Protein AF-A0A6C0IAV2-F1 (afdb_monomer)

Solvent-accessible surface area (backbone atoms only — not comparable to full-atom values): 9996 Å² total; per-residue (Å²): 133,82,84,65,78,60,62,62,55,52,52,50,54,44,49,53,54,16,51,55,52,12,50,59,52,20,44,51,53,31,50,52,40,72,47,41,89,81,45,58,71,70,55,54,50,46,40,64,70,53,46,44,47,53,50,40,26,52,54,42,29,54,54,26,44,51,50,14,39,76,71,53,74,48,74,58,64,74,58,30,58,59,32,16,47,49,22,33,51,30,25,51,47,37,32,46,47,38,71,75,36,60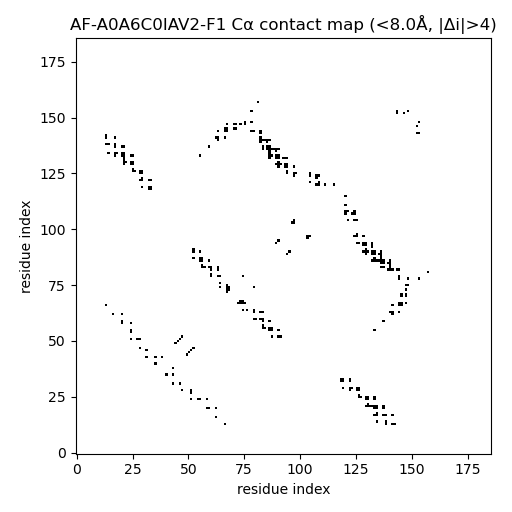,77,68,31,45,70,50,43,68,74,46,64,88,86,52,51,74,59,50,36,52,20,50,31,37,19,52,38,22,24,52,18,23,31,54,14,34,44,51,19,40,58,62,36,64,52,64,78,55,58,70,59,59,49,52,51,50,49,52,50,51,49,54,52,50,65,71,70,50,75,83,78,72,80,77,77,78,75,84,81,79,83,85,84,130

Nearest PDB structures (foldseek):
  5voy-assembly1_a  TM=3.830E-01  e=3.262E+00  Saccharomyces cerevisiae S288C
  5vox-assembly1_U  TM=3.222E-01  e=3.769E+00  Saccharomyces cerevisiae S288C
  2elb-assembly1_A-2  TM=2.011E-01  e=3.592E+00  Homo sapiens

Sequence (186 aa):
MAPSSNASLDTAVVLAFSSVSALFIALIPLLTTIYRSSLPTYAVYLIMLLLLPVLSWAITCLFNVFIQMIRCGSVNAPQVLINGVPTVGFVALLGGLSQLIPIMRYPIEVVLPMTFTPEMKKGLAVSFYIFWGAIYGQSLGGSLSQSCGSTAVGTAVGTAVGTAVGTVAAPPAGTATTAPVTPTRN

Organism: NCBI:txid1070528

Mean predicted aligned error: 9.61 Å

Secondary structure (DSSP, 8-state):
-PPPTHHHHHHHHHHHHHHHHHHHHHHHHHHHHHTTTTS-HHHHHHIIIIIHHHHHHHHHHHHHHHHHHHHHSS--HHHHHHHTHHHHHHHHHHHHHHHH-HHHHHHHHHHS-TTS-HHHHHHHHHHHHHHHHHHHHHHHHHHHHTTTT-HHHHHHHHHHHHHHHHHHHS-----------PPPP-

pLDDT: mean 84.55, std 16.21, range [42.91, 97.62]

Structure (mmCIF, N/CA/C/O backbone):
data_AF-A0A6C0IAV2-F1
#
_entry.id   AF-A0A6C0IAV2-F1
#
loop_
_atom_site.group_PDB
_atom_site.id
_atom_site.type_symbol
_atom_site.label_atom_id
_atom_site.label_alt_id
_atom_site.label_comp_id
_atom_site.label_asym_id
_atom_site.label_entity_id
_atom_site.label_seq_id
_atom_site.pdbx_PDB_ins_code
_atom_site.Cartn_x
_atom_site.Cartn_y
_atom_site.Cartn_z
_atom_site.occupancy
_atom_site.B_iso_or_equiv
_atom_site.auth_seq_id
_atom_site.auth_comp_id
_atom_site.auth_asym_id
_atom_site.auth_atom_id
_atom_site.pdbx_PDB_model_num
ATOM 1 N N . MET A 1 1 ? 12.807 -26.551 -25.642 1.00 48.41 1 MET A N 1
ATOM 2 C CA . MET A 1 1 ? 13.328 -25.217 -25.272 1.00 48.41 1 MET A CA 1
ATOM 3 C C . MET A 1 1 ? 13.354 -25.150 -23.758 1.00 48.41 1 MET A C 1
ATOM 5 O O . MET A 1 1 ? 12.295 -25.253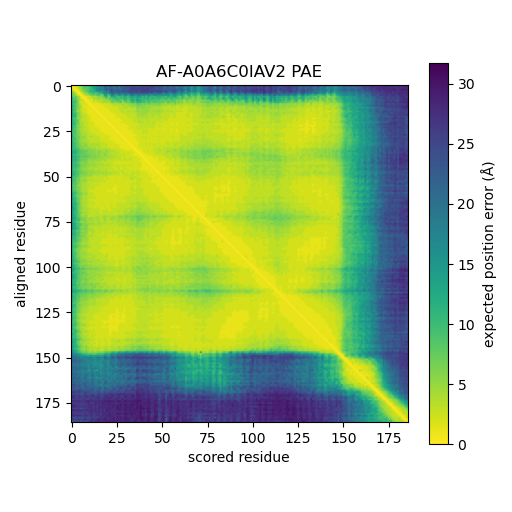 -23.155 1.00 48.41 1 MET A O 1
ATOM 9 N N . ALA A 1 2 ? 14.539 -25.108 -23.148 1.00 42.91 2 ALA A N 1
ATOM 10 C CA . ALA A 1 2 ? 14.653 -24.978 -21.699 1.00 42.91 2 ALA A CA 1
ATOM 11 C C . ALA A 1 2 ? 14.237 -23.552 -21.293 1.00 42.91 2 ALA A C 1
ATOM 13 O O . ALA A 1 2 ? 14.699 -22.605 -21.935 1.00 42.91 2 ALA A O 1
ATOM 14 N N . PRO A 1 3 ? 13.367 -23.367 -20.285 1.00 48.97 3 PRO A N 1
ATOM 15 C CA . PRO A 1 3 ? 13.081 -22.041 -19.760 1.00 48.97 3 PRO A CA 1
ATOM 16 C C . PRO A 1 3 ? 14.384 -21.444 -19.217 1.00 48.97 3 PRO A C 1
ATOM 18 O O . PRO A 1 3 ? 15.059 -22.043 -18.381 1.00 48.97 3 PRO A O 1
ATOM 21 N N . SER A 1 4 ? 14.771 -20.287 -19.748 1.00 52.34 4 SER A N 1
ATOM 22 C CA . SER A 1 4 ? 15.962 -19.551 -19.328 1.00 52.34 4 SER A CA 1
ATOM 23 C C . SER A 1 4 ? 15.887 -19.249 -17.828 1.00 52.34 4 SER A C 1
ATOM 25 O O . SER A 1 4 ? 14.906 -18.651 -17.382 1.00 52.34 4 SER A O 1
ATOM 27 N N . SER A 1 5 ? 16.934 -19.596 -17.073 1.00 62.81 5 SER A N 1
ATOM 28 C CA . SER A 1 5 ? 17.085 -19.390 -15.617 1.00 62.81 5 SER A CA 1
ATOM 29 C C . SER A 1 5 ? 16.808 -17.964 -15.119 1.00 62.81 5 SER A C 1
ATOM 31 O O . SER A 1 5 ? 16.667 -17.734 -13.921 1.00 62.81 5 SER A O 1
ATOM 33 N N . ASN A 1 6 ? 16.726 -16.995 -16.027 1.00 68.75 6 ASN A N 1
ATOM 34 C CA . ASN A 1 6 ? 16.504 -15.591 -15.715 1.00 68.75 6 ASN A CA 1
ATOM 35 C C . ASN A 1 6 ? 15.048 -15.313 -15.296 1.00 68.75 6 ASN A C 1
ATOM 37 O O . ASN A 1 6 ? 14.822 -14.519 -14.394 1.00 68.75 6 ASN A O 1
ATOM 41 N N . ALA A 1 7 ? 14.052 -16.034 -15.826 1.00 74.31 7 ALA A N 1
ATOM 42 C CA . ALA A 1 7 ? 12.641 -15.757 -15.516 1.00 74.31 7 ALA A CA 1
ATOM 43 C C . ALA A 1 7 ? 12.280 -15.971 -14.027 1.00 74.31 7 ALA A C 1
ATOM 45 O O . ALA A 1 7 ? 11.469 -15.235 -13.455 1.00 74.31 7 ALA A O 1
ATOM 46 N N . SER A 1 8 ? 12.906 -16.957 -13.375 1.00 77.00 8 SER A N 1
ATOM 47 C CA . SER A 1 8 ? 12.702 -17.215 -11.944 1.00 77.00 8 SER A CA 1
ATOM 48 C C . SER A 1 8 ? 13.342 -16.142 -11.065 1.00 77.00 8 SER A C 1
ATOM 50 O O . SER A 1 8 ? 12.746 -15.743 -10.063 1.00 77.00 8 SER A O 1
ATOM 52 N N . LEU A 1 9 ? 14.523 -15.642 -11.450 1.00 79.19 9 LEU A N 1
ATOM 53 C CA . LEU A 1 9 ? 15.193 -14.549 -10.740 1.00 79.19 9 LEU A CA 1
ATOM 54 C C . LEU A 1 9 ? 14.347 -13.270 -10.809 1.00 79.19 9 LEU A C 1
ATOM 56 O O . LEU A 1 9 ? 14.223 -12.542 -9.827 1.00 79.19 9 LEU A O 1
ATOM 60 N N . ASP A 1 10 ? 13.703 -13.036 -11.949 1.00 81.56 10 ASP A N 1
ATOM 61 C CA . ASP A 1 10 ? 12.925 -11.828 -12.199 1.00 81.56 10 ASP A CA 1
ATOM 62 C C . ASP A 1 10 ? 11.670 -11.751 -11.352 1.00 81.56 10 ASP A C 1
ATOM 64 O O . ASP A 1 10 ? 11.404 -10.734 -10.707 1.00 81.56 10 ASP A O 1
ATOM 68 N N . THR A 1 11 ? 10.976 -12.877 -11.254 1.00 85.31 11 THR A N 1
ATOM 69 C CA . THR A 1 11 ? 9.804 -13.011 -10.394 1.00 85.31 11 THR A CA 1
ATOM 70 C C . THR A 1 11 ? 10.178 -12.844 -8.919 1.00 85.31 11 THR A C 1
ATOM 72 O O . THR A 1 11 ? 9.488 -12.136 -8.185 1.00 85.31 11 THR A O 1
ATOM 75 N N . ALA A 1 12 ? 11.296 -13.438 -8.482 1.00 88.31 12 ALA A N 1
ATOM 76 C CA . ALA A 1 12 ? 11.744 -13.359 -7.093 1.00 88.31 12 ALA A CA 1
ATOM 77 C C . ALA A 1 12 ? 12.083 -11.922 -6.667 1.00 88.31 12 ALA A C 1
ATOM 79 O O . ALA A 1 12 ? 11.670 -11.483 -5.594 1.00 88.31 12 ALA A O 1
ATOM 80 N N . VAL A 1 13 ? 12.782 -11.167 -7.521 1.00 87.00 13 VAL A N 1
ATOM 81 C CA . VAL A 1 13 ? 13.147 -9.768 -7.247 1.00 87.00 13 VAL A CA 1
ATOM 82 C C . VAL A 1 13 ? 11.903 -8.882 -7.141 1.00 87.00 13 VAL A C 1
ATOM 84 O O . VAL A 1 13 ? 11.787 -8.088 -6.209 1.00 87.00 13 VAL A O 1
ATOM 87 N N . VAL A 1 14 ? 10.940 -9.041 -8.053 1.00 87.69 14 VAL A N 1
ATOM 88 C CA . VAL A 1 14 ? 9.686 -8.269 -8.030 1.00 87.69 14 VAL A CA 1
ATOM 89 C C . VAL A 1 14 ? 8.880 -8.584 -6.779 1.00 87.69 14 VAL A C 1
ATOM 91 O O . VAL A 1 14 ? 8.377 -7.666 -6.134 1.00 87.69 14 VAL A O 1
ATOM 94 N N . LEU A 1 15 ? 8.790 -9.861 -6.403 1.00 89.31 15 LEU A N 1
ATOM 95 C CA . LEU A 1 15 ? 8.080 -10.281 -5.201 1.00 89.31 15 LEU A CA 1
ATOM 96 C C . LEU A 1 15 ? 8.749 -9.740 -3.929 1.00 89.31 15 LEU A C 1
ATOM 98 O O . LEU A 1 15 ? 8.052 -9.278 -3.028 1.00 89.31 15 LEU A O 1
ATOM 102 N N . ALA A 1 16 ? 10.083 -9.744 -3.870 1.00 92.25 16 ALA A N 1
ATOM 103 C CA . ALA A 1 16 ? 10.838 -9.195 -2.747 1.00 92.25 16 ALA A CA 1
ATOM 104 C C . ALA A 1 16 ? 10.610 -7.684 -2.590 1.00 92.25 16 ALA A C 1
ATOM 106 O O . ALA A 1 16 ? 10.315 -7.213 -1.495 1.00 92.25 16 ALA A O 1
ATOM 107 N N . PHE A 1 17 ? 10.670 -6.912 -3.679 1.00 90.12 17 PHE A N 1
ATOM 108 C CA . PHE A 1 17 ? 10.361 -5.481 -3.611 1.00 90.12 17 PHE A CA 1
ATOM 109 C C . PHE A 1 17 ? 8.886 -5.217 -3.290 1.00 90.12 17 PHE A C 1
ATOM 111 O O . PHE A 1 17 ? 8.583 -4.283 -2.548 1.00 90.12 17 PHE A O 1
ATOM 118 N N . SER A 1 18 ? 7.981 -6.066 -3.784 1.00 91.81 18 SER A N 1
ATOM 119 C CA . SER A 1 18 ? 6.543 -5.963 -3.509 1.00 91.81 18 SER A CA 1
ATOM 120 C C . SER A 1 18 ? 6.188 -6.234 -2.057 1.00 91.81 18 SER A C 1
ATOM 122 O O . SER A 1 18 ? 5.335 -5.549 -1.501 1.00 91.81 18 SER A O 1
ATOM 124 N N . SER A 1 19 ? 6.848 -7.196 -1.413 1.00 94.00 19 SER A N 1
ATOM 125 C CA . SER A 1 19 ? 6.616 -7.469 0.005 1.00 94.00 19 SER A CA 1
ATOM 126 C C . SER A 1 19 ? 7.146 -6.337 0.885 1.00 94.00 19 SER A C 1
ATOM 128 O O . SER A 1 19 ? 6.449 -5.898 1.799 1.00 94.00 19 SER A O 1
ATOM 130 N N . VAL A 1 20 ? 8.333 -5.804 0.577 1.00 95.62 20 VAL A N 1
ATOM 131 C CA . VAL A 1 20 ? 8.924 -4.680 1.314 1.00 95.62 20 VAL A CA 1
ATOM 132 C C . VAL A 1 20 ? 8.067 -3.420 1.171 1.00 95.62 20 VAL A C 1
ATOM 134 O O . VAL A 1 20 ? 7.742 -2.796 2.181 1.00 95.62 20 VAL A O 1
ATOM 137 N N . SER A 1 21 ? 7.641 -3.058 -0.044 1.00 94.19 21 SER A N 1
ATOM 138 C CA . SER A 1 21 ? 6.776 -1.887 -0.250 1.00 94.19 21 SER A CA 1
ATOM 139 C C . SER A 1 21 ? 5.432 -2.039 0.465 1.00 94.19 21 SER A C 1
ATOM 141 O O . SER A 1 21 ? 4.972 -1.104 1.124 1.00 94.19 21 SER A O 1
ATOM 143 N N . ALA A 1 22 ? 4.833 -3.231 0.405 1.00 96.31 22 ALA A N 1
ATOM 144 C CA . ALA A 1 22 ? 3.573 -3.526 1.066 1.00 96.31 22 ALA A CA 1
ATOM 145 C C . ALA A 1 22 ? 3.670 -3.424 2.589 1.00 96.31 22 ALA A C 1
ATOM 147 O O . ALA A 1 22 ? 2.741 -2.917 3.217 1.00 96.31 22 ALA A O 1
ATOM 148 N N . LEU A 1 23 ? 4.791 -3.844 3.188 1.00 96.88 23 LEU A N 1
ATOM 149 C CA . LEU A 1 23 ? 5.038 -3.667 4.620 1.00 96.88 23 LEU A CA 1
ATOM 150 C C . LEU A 1 23 ? 5.055 -2.185 5.006 1.00 96.88 23 LEU A C 1
ATOM 152 O O . LEU A 1 23 ? 4.371 -1.806 5.954 1.00 96.88 23 LEU A O 1
ATOM 156 N N . PHE A 1 24 ? 5.770 -1.339 4.257 1.00 95.88 24 PHE A N 1
ATOM 157 C CA . PHE A 1 24 ? 5.788 0.105 4.517 1.00 95.88 24 PHE A CA 1
ATOM 158 C C . PHE A 1 24 ? 4.393 0.729 4.400 1.00 95.88 24 PHE A C 1
ATOM 160 O O . PHE A 1 24 ? 3.992 1.509 5.264 1.00 95.88 24 PHE A O 1
ATOM 167 N N . ILE A 1 25 ? 3.633 0.354 3.368 1.00 95.75 25 ILE A N 1
ATOM 168 C CA . ILE A 1 25 ? 2.279 0.871 3.143 1.00 95.75 25 ILE A CA 1
ATOM 169 C C . ILE A 1 25 ? 1.322 0.419 4.255 1.00 95.75 25 ILE A C 1
ATOM 171 O O . ILE A 1 25 ? 0.559 1.230 4.774 1.00 95.75 25 ILE A O 1
ATOM 175 N N . ALA A 1 26 ? 1.380 -0.850 4.666 1.00 97.00 26 ALA A N 1
ATOM 176 C CA . ALA A 1 26 ? 0.524 -1.411 5.713 1.00 97.00 26 ALA A CA 1
ATOM 177 C C . ALA A 1 26 ? 0.876 -0.924 7.130 1.00 97.00 26 ALA A C 1
ATOM 179 O O . ALA A 1 26 ? 0.018 -0.944 8.022 1.00 97.00 26 ALA A O 1
ATOM 180 N N . LEU A 1 27 ? 2.109 -0.450 7.341 1.00 95.94 27 LEU A N 1
ATOM 181 C CA . LEU A 1 27 ? 2.551 0.141 8.604 1.00 95.94 27 LEU A CA 1
ATOM 182 C C . LEU A 1 27 ? 1.828 1.464 8.899 1.00 95.94 27 LEU A C 1
ATOM 184 O O . LEU A 1 27 ? 1.522 1.746 10.054 1.00 95.94 27 LEU A O 1
ATOM 188 N N . ILE A 1 28 ? 1.515 2.261 7.873 1.00 94.62 28 ILE A N 1
ATOM 189 C CA . ILE A 1 28 ? 0.845 3.564 8.021 1.00 94.62 28 ILE A CA 1
ATOM 190 C C . ILE A 1 28 ? -0.510 3.432 8.741 1.00 94.62 28 ILE A C 1
ATOM 192 O O . ILE A 1 28 ? -0.683 4.069 9.786 1.00 94.62 28 ILE A O 1
ATOM 196 N N . PRO A 1 29 ? -1.476 2.619 8.263 1.00 92.75 29 PRO A N 1
ATOM 197 C CA . PRO A 1 29 ? -2.751 2.458 8.948 1.00 92.75 29 PRO A CA 1
ATOM 198 C C . PRO A 1 29 ? -2.580 1.827 10.333 1.00 92.75 29 PRO A C 1
ATOM 200 O O . PRO A 1 29 ? -3.274 2.239 11.262 1.00 92.75 29 PRO A O 1
ATOM 203 N N . LEU A 1 30 ? -1.613 0.918 10.508 1.00 94.44 30 LEU A N 1
ATOM 204 C CA . LEU A 1 30 ? -1.325 0.301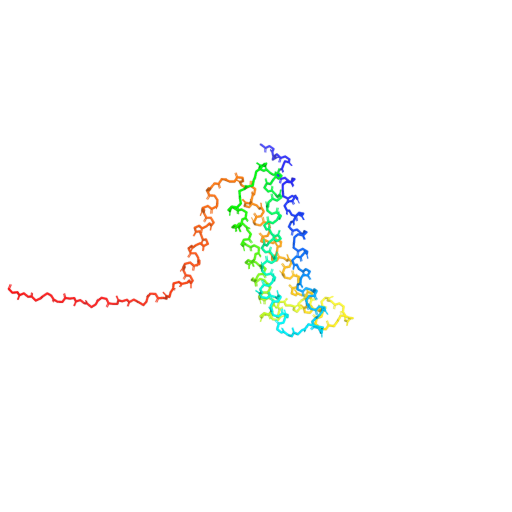 11.804 1.00 94.44 30 LEU A CA 1
ATOM 205 C C . LEU A 1 30 ? -0.886 1.352 12.829 1.00 94.44 30 LEU A C 1
ATOM 207 O O . LEU A 1 30 ? -1.511 1.491 13.880 1.00 94.44 30 LEU A O 1
ATOM 211 N N . LEU A 1 31 ? 0.136 2.147 12.502 1.00 94.38 31 LEU A N 1
ATOM 212 C CA . LEU A 1 31 ? 0.619 3.236 13.352 1.00 94.38 31 LEU A CA 1
ATOM 213 C C . LEU A 1 31 ? -0.487 4.256 13.620 1.00 94.38 31 LEU A C 1
ATOM 215 O O . LEU A 1 31 ? -0.675 4.674 14.759 1.00 94.38 31 LEU A O 1
ATOM 219 N N . THR A 1 32 ? -1.275 4.595 12.601 1.00 93.44 32 THR A N 1
ATOM 220 C CA . THR A 1 32 ? -2.399 5.527 12.753 1.00 93.44 32 THR A CA 1
ATOM 221 C C . THR A 1 32 ? -3.435 5.003 13.751 1.00 93.44 32 THR A C 1
ATOM 223 O O . THR A 1 32 ? -3.967 5.781 14.539 1.00 93.44 32 THR A O 1
ATOM 226 N N . THR A 1 33 ? -3.706 3.691 13.774 1.00 91.88 33 THR A N 1
ATOM 227 C CA . THR A 1 33 ? -4.598 3.094 14.784 1.00 91.88 33 THR A CA 1
ATOM 228 C C . THR A 1 33 ? -3.983 3.020 16.179 1.00 91.88 33 THR A C 1
ATOM 230 O O . THR A 1 33 ? -4.694 3.262 17.150 1.00 91.88 33 THR A O 1
ATOM 233 N N . ILE A 1 34 ? -2.676 2.760 16.296 1.00 92.38 34 ILE A N 1
ATOM 234 C CA . ILE A 1 34 ? -1.969 2.722 17.587 1.00 92.38 34 ILE A CA 1
ATOM 235 C C . ILE A 1 34 ? -1.961 4.109 18.239 1.00 92.38 34 ILE A C 1
ATOM 237 O O . ILE A 1 34 ? -2.265 4.240 19.420 1.00 92.38 34 ILE A O 1
ATOM 241 N N . TYR A 1 35 ? -1.681 5.157 17.462 1.00 93.12 35 TYR A N 1
ATOM 242 C CA . TYR A 1 35 ? -1.639 6.541 17.946 1.00 93.12 35 TYR A CA 1
ATOM 243 C C . TYR A 1 35 ? -2.996 7.254 17.889 1.00 93.12 35 TYR A C 1
ATOM 245 O O . TYR A 1 35 ? -3.071 8.463 18.112 1.00 93.12 35 TYR A O 1
ATOM 253 N N . ARG A 1 36 ? -4.089 6.528 17.626 1.00 92.06 36 ARG A N 1
ATOM 254 C CA . ARG A 1 36 ? -5.427 7.109 17.448 1.00 92.06 36 ARG A CA 1
ATOM 255 C C . ARG A 1 36 ? -5.893 7.919 18.657 1.00 92.06 36 ARG A C 1
ATOM 257 O O . ARG A 1 36 ? -6.551 8.932 18.471 1.00 92.06 36 ARG A O 1
ATOM 264 N N . SER A 1 37 ? -5.553 7.500 19.876 1.00 92.12 37 SER A N 1
ATOM 265 C CA . SER A 1 37 ? -5.910 8.219 21.109 1.00 92.12 37 SER A CA 1
ATOM 266 C C . SER A 1 37 ? -5.168 9.546 21.280 1.00 92.12 37 SER A C 1
ATOM 268 O O . SER A 1 37 ? -5.641 10.422 21.996 1.00 92.12 37 SER A O 1
ATOM 270 N N . SER A 1 38 ? -4.004 9.689 20.646 1.00 94.56 38 SER A N 1
ATOM 271 C CA . SER A 1 38 ? -3.161 10.888 20.717 1.00 94.56 38 SER A CA 1
ATOM 272 C C . SER A 1 38 ? -3.413 11.855 19.559 1.00 94.56 38 SER A C 1
ATOM 274 O O . SER A 1 38 ? -2.966 12.998 19.611 1.00 94.56 38 SER A O 1
ATOM 276 N N . LEU A 1 39 ? -4.107 11.407 18.511 1.00 93.44 39 LEU A N 1
ATOM 277 C CA . LEU A 1 39 ? -4.389 12.189 17.315 1.00 93.44 39 LEU A CA 1
ATOM 278 C C . LEU A 1 39 ? -5.839 12.685 17.330 1.00 93.44 39 LEU A C 1
ATOM 280 O O . LEU A 1 39 ? -6.753 11.922 17.647 1.00 93.44 39 LEU A O 1
ATOM 284 N N . PRO A 1 40 ? -6.098 13.939 16.930 1.00 95.19 40 PRO A N 1
ATOM 285 C CA . PRO A 1 40 ? -7.465 14.395 16.768 1.00 95.19 40 PRO A CA 1
ATOM 286 C C . PRO A 1 40 ? -8.141 13.637 15.617 1.00 95.19 40 PRO A C 1
ATOM 288 O O . PRO A 1 40 ? -7.516 13.313 14.605 1.00 95.19 40 PRO A O 1
ATOM 291 N N . THR A 1 41 ? -9.444 13.385 15.741 1.00 92.06 41 THR A N 1
ATOM 292 C CA . THR A 1 41 ? -10.214 12.559 14.796 1.00 92.06 41 THR A CA 1
ATOM 293 C C . THR A 1 41 ? -10.063 12.999 13.334 1.00 92.06 41 THR A C 1
ATOM 295 O O . THR A 1 41 ? -9.950 12.154 12.448 1.00 92.06 41 THR A O 1
ATOM 298 N N . TYR A 1 42 ? -10.004 14.309 13.062 1.00 93.06 42 TYR A N 1
ATOM 299 C CA . TYR A 1 42 ? -9.811 14.827 11.702 1.00 93.06 42 TYR A CA 1
ATOM 300 C C . TYR A 1 42 ? -8.439 14.456 11.113 1.00 93.06 42 TYR A C 1
ATOM 302 O O . TYR A 1 42 ? -8.343 14.211 9.912 1.00 93.06 42 TYR A O 1
ATOM 310 N N . ALA A 1 43 ? -7.389 14.364 11.937 1.00 93.75 43 ALA A N 1
ATOM 311 C CA . ALA A 1 43 ? -6.051 13.994 11.484 1.00 93.75 43 ALA A CA 1
ATOM 312 C C . ALA A 1 43 ? -6.001 12.522 11.065 1.00 93.75 43 ALA A C 1
ATOM 314 O O . ALA A 1 43 ? -5.382 12.199 10.058 1.00 93.75 43 ALA A O 1
ATOM 315 N N . VAL A 1 44 ? -6.717 11.642 11.772 1.00 91.50 44 VAL A N 1
ATOM 316 C CA . VAL A 1 44 ? -6.843 10.225 11.394 1.00 91.50 44 VAL A CA 1
ATOM 317 C C . VAL A 1 44 ? -7.474 10.087 10.007 1.00 91.50 44 VAL A C 1
ATOM 319 O O . VAL A 1 44 ? -6.959 9.347 9.171 1.00 91.50 44 VAL A O 1
ATOM 322 N N . TYR A 1 45 ? -8.552 10.829 9.731 1.00 89.44 45 TYR A N 1
ATOM 323 C CA . TYR A 1 45 ? -9.182 10.822 8.407 1.00 89.44 45 TYR A CA 1
ATOM 324 C C . TYR A 1 45 ? -8.278 11.413 7.326 1.00 89.44 45 TYR A C 1
ATOM 326 O O . TYR A 1 45 ? -8.182 10.831 6.250 1.00 89.44 45 TYR A O 1
ATOM 334 N N . LEU A 1 46 ? -7.578 12.515 7.608 1.00 92.94 46 LEU A N 1
ATOM 335 C CA . LEU A 1 46 ? -6.621 13.112 6.673 1.00 92.94 46 LEU A CA 1
ATOM 336 C C . LEU A 1 46 ? -5.499 12.120 6.335 1.00 92.94 46 LEU A C 1
ATOM 338 O O . LEU A 1 46 ? -5.183 11.917 5.163 1.00 92.94 46 LEU A O 1
ATOM 342 N N . ILE A 1 47 ? -4.948 11.437 7.341 1.00 92.31 47 ILE A N 1
ATOM 343 C CA . ILE A 1 47 ? -3.905 10.431 7.134 1.00 92.31 47 ILE A CA 1
ATOM 344 C C . ILE A 1 47 ? -4.432 9.274 6.279 1.00 92.31 47 ILE A C 1
ATOM 346 O O . ILE A 1 47 ? -3.799 8.899 5.297 1.00 92.31 47 ILE A O 1
ATOM 350 N N . MET A 1 48 ? -5.603 8.727 6.605 1.00 88.69 48 MET A N 1
ATOM 351 C CA . MET A 1 48 ? -6.134 7.554 5.906 1.00 88.69 48 MET A CA 1
ATOM 352 C C . MET A 1 48 ? -6.636 7.856 4.489 1.00 88.69 48 MET A C 1
ATOM 354 O O . MET A 1 48 ? -6.471 7.023 3.603 1.00 88.69 48 MET A O 1
ATOM 358 N N . LEU A 1 49 ? -7.259 9.017 4.262 1.00 88.56 49 LEU A N 1
ATOM 359 C CA . LEU A 1 49 ? -7.894 9.347 2.980 1.00 88.56 49 LEU A CA 1
ATOM 360 C C . LEU A 1 49 ? -6.973 10.100 2.021 1.00 88.56 49 LEU A C 1
ATOM 362 O O . LEU A 1 49 ? -7.116 9.939 0.815 1.00 88.56 49 LEU A O 1
ATOM 366 N N . LEU A 1 50 ? -6.051 10.920 2.532 1.00 91.81 50 LEU A N 1
ATOM 367 C CA . LEU A 1 50 ? -5.182 11.755 1.700 1.00 91.81 50 LEU A CA 1
ATOM 368 C C . LEU A 1 50 ? -3.728 11.289 1.753 1.00 91.81 50 LEU A C 1
ATOM 370 O O . LEU A 1 50 ? -3.114 11.066 0.713 1.00 91.81 50 LEU A O 1
ATOM 374 N N . LEU A 1 51 ? -3.170 11.114 2.953 1.00 93.44 51 LEU A N 1
ATOM 375 C CA . LEU A 1 51 ? -1.746 10.805 3.087 1.00 93.44 51 LEU A CA 1
ATOM 376 C C . LEU A 1 51 ? -1.422 9.378 2.628 1.00 93.44 51 LEU A C 1
ATOM 378 O O . LEU A 1 51 ? -0.447 9.173 1.912 1.00 93.44 51 LEU A O 1
ATOM 382 N N . LEU A 1 52 ? -2.247 8.399 3.003 1.00 93.50 52 LEU A N 1
ATOM 383 C CA . LEU A 1 52 ? -2.058 6.995 2.652 1.00 93.50 52 LEU A CA 1
ATOM 384 C C . LEU A 1 52 ? -1.977 6.760 1.132 1.00 93.50 52 LEU A C 1
ATOM 386 O O . LEU A 1 52 ? -1.002 6.134 0.714 1.00 93.50 52 LEU A O 1
ATOM 390 N N . PRO A 1 53 ? -2.911 7.234 0.279 1.00 92.94 53 PRO A N 1
ATOM 391 C CA . PRO A 1 53 ? -2.801 7.023 -1.165 1.00 92.94 53 PRO A CA 1
ATOM 392 C C . PRO A 1 53 ? -1.598 7.749 -1.774 1.00 92.94 53 PRO A C 1
ATOM 394 O O . PRO A 1 53 ? -0.914 7.167 -2.614 1.00 92.94 53 PRO A O 1
ATOM 397 N N . VAL A 1 54 ? -1.286 8.968 -1.316 1.00 95.75 54 VAL A N 1
ATOM 398 C CA . VAL A 1 54 ? -0.123 9.733 -1.799 1.00 95.75 54 VAL A CA 1
ATOM 399 C C . VAL A 1 54 ? 1.184 9.015 -1.462 1.00 95.75 54 VAL A C 1
ATOM 401 O O . VAL A 1 54 ? 2.023 8.817 -2.340 1.00 95.75 54 VAL A O 1
ATOM 404 N N . LEU A 1 55 ? 1.349 8.564 -0.215 1.00 95.94 55 LEU A N 1
ATOM 405 C CA . LEU A 1 55 ? 2.533 7.812 0.202 1.00 95.94 55 LEU A CA 1
ATOM 406 C C . LEU A 1 55 ? 2.608 6.449 -0.486 1.00 95.94 55 LEU A C 1
ATOM 408 O O . LEU A 1 55 ? 3.681 6.064 -0.939 1.00 95.94 55 LEU A O 1
ATOM 412 N N . SER A 1 56 ? 1.484 5.743 -0.627 1.00 96.12 56 SER A N 1
ATOM 413 C CA . SER A 1 56 ? 1.443 4.453 -1.329 1.00 96.12 56 SER A CA 1
ATOM 414 C C . SER A 1 56 ? 1.896 4.597 -2.778 1.00 96.12 56 SER A C 1
ATOM 416 O O . SER A 1 56 ? 2.701 3.799 -3.258 1.00 96.12 56 SER A O 1
ATOM 418 N N . TRP A 1 57 ? 1.426 5.643 -3.459 1.00 96.56 57 TRP A N 1
ATOM 419 C CA . TRP A 1 57 ? 1.835 5.963 -4.819 1.00 96.56 57 TRP A CA 1
ATOM 420 C C . TRP A 1 57 ? 3.322 6.317 -4.908 1.00 96.56 57 TRP A C 1
ATOM 422 O O . TRP A 1 57 ? 4.028 5.772 -5.754 1.00 96.56 57 TRP A O 1
ATOM 432 N N . ALA A 1 58 ? 3.818 7.178 -4.012 1.00 97.25 58 ALA A N 1
ATOM 433 C CA . ALA A 1 58 ? 5.217 7.599 -3.990 1.00 97.25 58 ALA A CA 1
ATOM 434 C C . ALA A 1 58 ? 6.172 6.420 -3.731 1.00 97.25 58 ALA A C 1
ATOM 436 O O . ALA A 1 58 ? 7.147 6.243 -4.464 1.00 97.25 58 ALA A O 1
ATOM 437 N N . ILE A 1 59 ? 5.858 5.576 -2.741 1.00 96.06 59 ILE A N 1
ATOM 438 C CA . ILE A 1 59 ? 6.611 4.354 -2.425 1.00 96.06 59 ILE A CA 1
ATOM 439 C C . ILE A 1 59 ? 6.613 3.418 -3.639 1.00 96.06 59 ILE A C 1
ATOM 441 O O . ILE A 1 59 ? 7.666 2.946 -4.060 1.00 96.06 59 ILE A O 1
ATOM 445 N N . THR A 1 60 ? 5.450 3.192 -4.248 1.00 95.88 60 THR A N 1
ATOM 446 C CA . THR A 1 60 ? 5.315 2.344 -5.441 1.00 95.88 60 THR A CA 1
ATOM 447 C C . THR A 1 60 ? 6.163 2.852 -6.605 1.00 95.88 60 THR A C 1
ATOM 449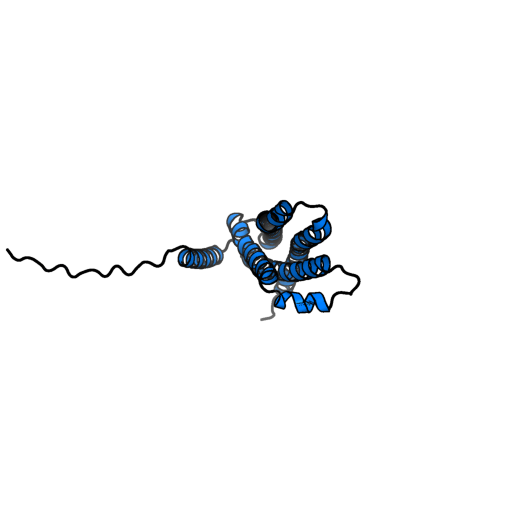 O O . THR A 1 60 ? 6.883 2.075 -7.234 1.00 95.88 60 THR A O 1
ATOM 452 N N . CYS A 1 61 ? 6.109 4.157 -6.887 1.00 95.38 61 CYS A N 1
ATOM 453 C CA . CYS A 1 61 ? 6.903 4.770 -7.947 1.00 95.38 61 CYS A CA 1
ATOM 454 C C . CYS A 1 61 ? 8.399 4.581 -7.686 1.00 95.38 61 CYS A C 1
ATOM 456 O O . CYS A 1 61 ? 9.114 4.176 -8.597 1.00 95.38 61 CYS A O 1
ATOM 458 N N . LEU A 1 62 ? 8.859 4.787 -6.446 1.00 96.56 62 LEU A N 1
ATOM 459 C CA . LEU A 1 62 ? 10.252 4.565 -6.059 1.00 96.56 62 LEU A CA 1
ATOM 460 C C . LEU A 1 62 ? 10.707 3.134 -6.392 1.00 96.56 62 LEU A C 1
ATOM 462 O O . LEU A 1 62 ? 11.716 2.953 -7.071 1.00 96.56 62 LEU A O 1
ATOM 466 N N . PHE A 1 63 ? 9.945 2.114 -5.987 1.00 94.81 63 PHE A N 1
ATOM 467 C CA . PHE A 1 63 ? 10.286 0.716 -6.283 1.00 94.81 63 PHE A CA 1
ATOM 468 C C . PHE A 1 63 ? 10.201 0.383 -7.780 1.00 94.81 63 PHE A C 1
ATOM 470 O O . PHE A 1 63 ? 11.047 -0.350 -8.291 1.00 94.81 63 PHE A O 1
ATOM 477 N N . ASN A 1 64 ? 9.243 0.957 -8.511 1.00 94.00 64 ASN A N 1
ATOM 478 C CA . ASN A 1 64 ? 9.145 0.787 -9.963 1.00 94.00 64 ASN A CA 1
ATOM 479 C C . ASN A 1 64 ? 10.345 1.406 -10.703 1.00 94.00 64 ASN A C 1
ATOM 481 O O . ASN A 1 64 ? 10.834 0.804 -11.660 1.00 94.00 64 ASN A O 1
ATOM 485 N N . VAL A 1 65 ? 10.863 2.554 -10.241 1.00 94.50 65 VAL A N 1
ATOM 486 C CA . VAL A 1 65 ? 12.117 3.142 -10.751 1.00 94.50 65 VAL A CA 1
ATOM 487 C C . VAL A 1 65 ? 13.285 2.187 -10.527 1.00 94.50 65 VAL A C 1
ATOM 489 O O . VAL A 1 65 ? 14.045 1.936 -11.460 1.00 94.50 65 VAL A O 1
ATOM 492 N N . PHE A 1 66 ? 13.419 1.614 -9.326 1.00 93.12 66 PHE A N 1
ATOM 493 C CA . PHE A 1 66 ? 14.484 0.649 -9.035 1.00 93.12 66 PHE A CA 1
ATOM 494 C C . PHE A 1 66 ? 14.404 -0.591 -9.929 1.00 93.12 66 PHE A C 1
ATOM 496 O O . PHE A 1 66 ? 15.415 -1.006 -10.494 1.00 93.12 66 PHE A O 1
ATOM 503 N N . ILE A 1 67 ? 13.205 -1.149 -10.115 1.00 91.50 67 ILE A N 1
ATOM 504 C CA . ILE A 1 67 ? 12.983 -2.290 -11.009 1.00 91.50 67 ILE A CA 1
ATOM 505 C C . ILE A 1 67 ? 13.378 -1.931 -12.450 1.00 91.50 67 ILE A C 1
ATOM 507 O O . ILE A 1 67 ? 14.092 -2.707 -13.084 1.00 91.50 67 ILE A O 1
ATOM 511 N N . GLN A 1 68 ? 12.980 -0.758 -12.958 1.00 91.69 68 GLN A N 1
ATOM 512 C CA . GLN A 1 68 ? 13.373 -0.304 -14.299 1.00 91.69 68 GLN A CA 1
ATOM 513 C C . GLN A 1 68 ? 14.877 -0.086 -14.435 1.00 91.69 68 GLN A C 1
ATOM 515 O O . GLN A 1 68 ? 15.456 -0.517 -15.427 1.00 91.69 68 GLN A O 1
ATOM 520 N N . MET A 1 69 ? 15.530 0.515 -13.441 1.00 92.06 69 MET A N 1
ATOM 521 C CA . MET A 1 69 ? 16.981 0.716 -13.469 1.00 92.06 69 MET A CA 1
ATOM 522 C C . MET A 1 69 ? 17.737 -0.611 -13.544 1.00 92.06 69 MET A C 1
ATOM 524 O O . MET A 1 69 ? 18.642 -0.746 -14.361 1.00 92.06 69 MET A O 1
ATOM 528 N N . ILE A 1 70 ? 17.335 -1.608 -12.749 1.00 90.19 70 ILE A N 1
ATOM 529 C CA . ILE A 1 70 ? 17.979 -2.931 -12.729 1.00 90.19 70 ILE A CA 1
ATOM 530 C C . ILE A 1 70 ? 17.755 -3.684 -14.050 1.00 90.19 70 ILE A C 1
ATOM 532 O O . ILE A 1 70 ? 18.632 -4.417 -14.500 1.00 90.19 70 ILE A O 1
ATOM 536 N N . ARG A 1 71 ? 16.581 -3.526 -14.670 1.00 87.88 71 ARG A N 1
ATOM 537 C CA . ARG A 1 71 ? 16.152 -4.326 -15.830 1.00 87.88 71 ARG A CA 1
ATOM 538 C C . ARG A 1 71 ? 16.494 -3.705 -17.170 1.00 87.88 71 ARG A C 1
ATOM 540 O O . ARG A 1 71 ? 16.932 -4.397 -18.080 1.00 87.88 71 ARG A O 1
ATOM 547 N N . CYS A 1 72 ? 16.237 -2.414 -17.283 1.00 88.50 72 CYS A N 1
ATOM 548 C CA . CYS A 1 72 ? 16.240 -1.672 -18.533 1.00 88.50 72 CYS A CA 1
ATOM 549 C C . CYS A 1 72 ? 17.449 -0.738 -18.648 1.00 88.50 72 CYS A C 1
ATOM 551 O O . CYS A 1 72 ? 17.656 -0.146 -19.705 1.00 88.50 72 CYS A O 1
ATOM 553 N N . GLY A 1 73 ? 18.206 -0.534 -17.560 1.00 90.62 73 GLY A N 1
ATOM 554 C CA . GLY A 1 73 ? 19.324 0.417 -17.497 1.00 90.62 73 GLY A CA 1
ATOM 555 C C . GLY A 1 73 ? 18.921 1.888 -17.677 1.00 90.62 73 GLY A C 1
ATOM 556 O O . GLY A 1 73 ? 19.780 2.763 -17.713 1.00 90.62 73 GLY A O 1
ATOM 557 N N . SER A 1 74 ? 17.624 2.171 -17.811 1.00 92.31 74 SER A N 1
ATOM 558 C CA . SER A 1 74 ? 17.053 3.497 -18.031 1.00 92.31 74 SER A CA 1
ATOM 559 C C . SER A 1 74 ? 15.645 3.565 -17.440 1.00 92.31 74 SER A C 1
ATOM 561 O O . SER A 1 74 ? 14.978 2.541 -17.276 1.00 92.31 74 SER A O 1
ATOM 563 N N . VAL A 1 75 ? 15.199 4.777 -17.103 1.00 93.44 75 VAL A N 1
ATOM 564 C CA . VAL A 1 75 ? 13.900 5.023 -16.461 1.00 93.44 75 VAL A CA 1
ATOM 565 C C . VAL A 1 75 ? 12.999 5.791 -17.411 1.00 93.44 75 VAL A C 1
ATOM 567 O O . VAL A 1 75 ? 13.326 6.902 -17.827 1.00 93.44 75 VAL A O 1
ATOM 570 N N . ASN A 1 76 ? 11.827 5.233 -17.697 1.00 93.69 76 ASN A N 1
ATOM 571 C CA . ASN A 1 76 ? 10.754 5.933 -18.391 1.00 93.69 76 ASN A CA 1
ATOM 572 C C . ASN A 1 76 ? 9.771 6.490 -17.350 1.00 93.69 76 ASN A C 1
ATOM 574 O O . ASN A 1 76 ? 8.857 5.793 -16.903 1.00 93.69 76 ASN A O 1
ATOM 578 N N . ALA A 1 77 ? 9.975 7.748 -16.946 1.00 91.50 77 ALA A N 1
ATOM 579 C CA . ALA A 1 77 ? 9.206 8.373 -15.867 1.00 91.50 77 ALA A CA 1
ATOM 580 C C . ALA A 1 77 ? 7.675 8.342 -16.089 1.00 91.50 77 ALA A C 1
ATOM 582 O O . ALA A 1 77 ? 6.975 7.906 -15.173 1.00 91.50 77 ALA A O 1
ATOM 583 N N . PRO A 1 78 ? 7.122 8.697 -17.270 1.00 92.00 78 PRO A N 1
ATOM 584 C CA . PRO A 1 78 ? 5.685 8.563 -17.533 1.00 92.00 78 PRO A CA 1
ATOM 585 C C . PRO A 1 78 ? 5.133 7.154 -17.285 1.00 92.00 78 PRO A C 1
ATOM 587 O O . PRO A 1 78 ? 4.079 6.996 -16.669 1.00 92.00 78 PRO A O 1
ATOM 590 N N . GLN A 1 79 ? 5.861 6.123 -17.722 1.00 91.31 79 GLN A N 1
ATOM 591 C CA . GLN A 1 79 ? 5.448 4.735 -17.534 1.00 91.31 79 GLN A CA 1
ATOM 592 C C . GLN A 1 79 ? 5.450 4.339 -16.052 1.00 91.31 79 GLN A C 1
ATOM 594 O O . GLN A 1 79 ? 4.492 3.731 -15.581 1.00 91.31 79 GLN A O 1
ATOM 599 N N . VAL A 1 80 ? 6.494 4.709 -15.305 1.00 93.38 80 VAL A N 1
ATOM 600 C CA . VAL A 1 80 ? 6.592 4.444 -13.858 1.00 93.38 80 VAL A CA 1
ATOM 601 C C . VAL A 1 80 ? 5.414 5.055 -13.100 1.00 93.38 80 VAL A C 1
ATOM 603 O O . VAL A 1 80 ? 4.827 4.386 -12.249 1.00 93.38 80 VAL A O 1
ATOM 606 N N . LEU A 1 81 ? 5.059 6.303 -13.420 1.00 93.81 81 LEU A N 1
ATOM 607 C CA . LEU A 1 81 ? 3.986 7.040 -12.747 1.00 93.81 81 LEU A CA 1
ATOM 608 C C . LEU A 1 81 ? 2.624 6.363 -12.949 1.00 93.81 81 LEU A C 1
ATOM 610 O O . LEU A 1 81 ? 1.882 6.161 -11.984 1.00 93.81 81 LEU A O 1
ATOM 614 N N . ILE A 1 82 ? 2.316 5.963 -14.189 1.00 92.88 82 ILE A N 1
ATOM 615 C CA . ILE A 1 82 ? 1.069 5.259 -14.530 1.00 92.88 82 ILE A CA 1
ATOM 616 C C . ILE A 1 82 ? 1.047 3.867 -13.891 1.00 92.88 82 ILE A C 1
ATOM 618 O O . ILE A 1 82 ? 0.037 3.465 -13.314 1.00 92.88 82 ILE A O 1
ATOM 622 N N . ASN A 1 83 ? 2.176 3.158 -13.906 1.00 92.81 83 ASN A N 1
ATOM 623 C CA . ASN A 1 83 ? 2.304 1.841 -13.283 1.00 92.81 83 ASN A CA 1
ATOM 624 C C . ASN A 1 83 ? 2.160 1.877 -11.756 1.00 92.81 83 ASN A C 1
ATOM 626 O O . ASN A 1 83 ? 2.017 0.820 -11.142 1.00 92.81 83 ASN A O 1
ATOM 630 N N . GLY A 1 84 ? 2.196 3.059 -11.131 1.00 94.44 84 GLY A N 1
ATOM 631 C CA . GLY A 1 84 ? 1.911 3.213 -9.709 1.00 94.44 84 GLY A CA 1
ATOM 632 C C . GLY A 1 84 ? 0.426 3.277 -9.351 1.00 94.44 84 GLY A C 1
ATOM 633 O O . GLY A 1 84 ? 0.061 3.023 -8.203 1.00 94.44 84 GLY A O 1
ATOM 634 N N . VAL A 1 85 ? -0.445 3.575 -10.319 1.00 95.44 85 VAL A N 1
ATOM 635 C CA . VAL A 1 85 ? -1.897 3.703 -10.106 1.00 95.44 85 VAL A CA 1
ATOM 636 C C . VAL A 1 85 ? -2.545 2.403 -9.608 1.00 95.44 85 VAL A C 1
ATOM 638 O O . VAL A 1 85 ? -3.335 2.484 -8.664 1.00 95.44 85 VAL A O 1
ATOM 641 N N . PRO A 1 86 ? -2.220 1.207 -10.144 1.00 94.88 86 PRO A N 1
ATOM 642 C CA . PRO A 1 86 ? -2.797 -0.044 -9.660 1.00 94.88 86 PRO A CA 1
ATOM 643 C C . PRO A 1 86 ? -2.615 -0.265 -8.157 1.00 94.88 86 PRO A C 1
ATOM 645 O O . PRO A 1 86 ? -3.574 -0.646 -7.491 1.00 94.88 86 PRO A O 1
ATOM 648 N N . THR A 1 87 ? -1.437 0.028 -7.593 1.00 95.81 87 THR A N 1
ATOM 649 C CA . THR A 1 87 ? -1.196 -0.106 -6.146 1.00 95.81 87 THR A CA 1
ATOM 650 C C . THR A 1 87 ? -2.113 0.780 -5.329 1.00 95.81 87 THR A C 1
ATOM 652 O O . THR A 1 87 ? -2.740 0.301 -4.388 1.00 95.81 87 THR A O 1
ATOM 655 N N . VAL A 1 88 ? -2.266 2.044 -5.720 1.00 96.69 88 VAL A N 1
ATOM 656 C CA . VAL A 1 88 ? -3.196 2.961 -5.049 1.00 96.69 88 VAL A CA 1
ATOM 657 C C . VAL A 1 88 ? -4.630 2.450 -5.162 1.00 96.69 88 VAL A C 1
ATOM 659 O O . VAL A 1 88 ? -5.347 2.436 -4.165 1.00 96.69 88 VAL A O 1
ATOM 662 N N . GLY A 1 89 ? -5.029 1.977 -6.346 1.00 95.88 89 GLY A N 1
ATOM 663 C CA . GLY A 1 89 ? -6.354 1.415 -6.595 1.00 95.88 89 GLY A CA 1
ATOM 664 C C . GLY A 1 89 ? -6.659 0.208 -5.706 1.00 95.88 89 GLY A C 1
ATOM 665 O O . GLY A 1 89 ? -7.690 0.190 -5.041 1.00 95.88 89 GLY A O 1
ATOM 666 N N . PHE A 1 90 ? -5.751 -0.769 -5.627 1.00 96.62 90 PHE A N 1
ATOM 667 C CA . PHE A 1 90 ? -5.927 -1.953 -4.781 1.00 96.62 90 PHE A CA 1
ATOM 668 C C . PHE A 1 90 ? -5.882 -1.630 -3.284 1.00 96.62 90 PHE A C 1
ATOM 670 O O . PHE A 1 90 ? -6.678 -2.183 -2.525 1.00 96.62 90 PHE A O 1
ATOM 677 N N . VAL A 1 91 ? -4.997 -0.727 -2.851 1.00 96.19 91 VAL A N 1
ATOM 678 C CA . VAL A 1 91 ? -4.931 -0.271 -1.453 1.00 96.19 91 VAL A CA 1
ATOM 679 C C . VAL A 1 91 ? -6.218 0.454 -1.060 1.00 96.19 91 VAL A C 1
ATOM 681 O O . VAL A 1 91 ? -6.790 0.149 -0.015 1.00 96.19 91 VAL A O 1
ATOM 684 N N . ALA A 1 92 ? -6.713 1.364 -1.903 1.00 95.31 92 ALA A N 1
ATOM 685 C CA . ALA A 1 92 ? -7.964 2.076 -1.666 1.00 95.31 92 ALA A CA 1
ATOM 686 C C . ALA A 1 92 ? -9.170 1.128 -1.683 1.00 95.31 92 ALA A C 1
ATOM 688 O O . ALA A 1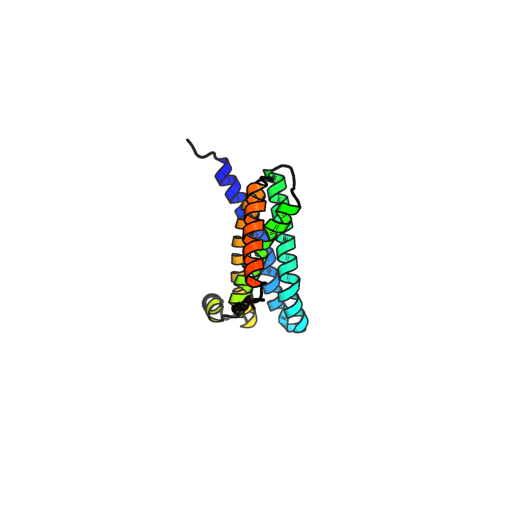 92 ? -10.035 1.224 -0.815 1.00 95.31 92 ALA A O 1
ATOM 689 N N . LEU A 1 93 ? -9.209 0.179 -2.624 1.00 95.62 93 LEU A N 1
ATOM 690 C CA . LEU A 1 93 ? -10.286 -0.798 -2.746 1.00 95.62 93 LEU A CA 1
ATOM 691 C C . LEU A 1 93 ? -10.327 -1.742 -1.542 1.00 95.62 93 LEU A C 1
ATOM 693 O O . LEU A 1 93 ? -11.346 -1.814 -0.864 1.00 95.62 93 LEU A O 1
ATOM 697 N N . LEU A 1 94 ? -9.238 -2.456 -1.242 1.00 95.88 94 LEU A N 1
ATOM 698 C CA . LEU A 1 94 ? -9.226 -3.425 -0.141 1.00 95.88 94 LEU A CA 1
ATOM 699 C C . LEU A 1 94 ? -9.261 -2.737 1.226 1.00 95.88 94 LEU A C 1
ATOM 701 O O . LEU A 1 94 ? -9.973 -3.194 2.120 1.00 95.88 94 LEU A O 1
ATOM 705 N N . GLY A 1 95 ? -8.563 -1.610 1.379 1.00 93.31 95 GLY A N 1
ATOM 706 C CA . GLY A 1 95 ? -8.637 -0.779 2.578 1.00 93.31 95 GLY A CA 1
ATOM 707 C C . GLY A 1 95 ? -10.051 -0.247 2.809 1.00 93.31 95 GLY A C 1
ATOM 708 O O . GLY A 1 95 ? -10.604 -0.426 3.894 1.00 93.31 95 GLY A O 1
ATOM 709 N N . GLY A 1 96 ? -10.682 0.317 1.778 1.00 92.06 96 GLY A N 1
ATOM 710 C CA . GLY A 1 96 ? -12.056 0.817 1.827 1.00 92.06 96 GLY A CA 1
ATOM 711 C C . GLY A 1 96 ? -13.078 -0.282 2.113 1.00 92.06 96 GLY A C 1
ATOM 712 O O . GLY A 1 96 ? -13.866 -0.151 3.049 1.00 92.06 96 GLY A O 1
ATOM 713 N N . LEU A 1 97 ? -13.024 -1.402 1.385 1.00 94.44 97 LEU A N 1
ATOM 714 C CA . LEU A 1 97 ? -13.902 -2.553 1.619 1.00 94.44 97 LEU A CA 1
ATOM 715 C C . LEU A 1 97 ? -13.746 -3.103 3.038 1.00 94.44 97 LEU A C 1
ATOM 717 O O . LEU A 1 97 ? -14.749 -3.392 3.685 1.00 94.44 97 LEU A O 1
ATOM 721 N N . SER A 1 98 ? -12.517 -3.185 3.559 1.00 94.38 98 SER A N 1
ATOM 722 C CA . SER A 1 98 ? -12.294 -3.638 4.937 1.00 94.38 98 SER A CA 1
ATOM 723 C C . SER A 1 98 ? -12.949 -2.713 5.971 1.00 94.38 98 SER A C 1
ATOM 725 O O . SER A 1 98 ? -13.459 -3.186 6.987 1.00 94.38 98 SER A O 1
ATOM 727 N N . GLN A 1 99 ? -13.004 -1.400 5.720 1.00 91.06 99 GLN A N 1
ATOM 728 C CA . GLN A 1 99 ? -13.672 -0.449 6.614 1.00 91.06 99 GLN A CA 1
ATOM 729 C C . GLN A 1 99 ? -15.198 -0.545 6.508 1.00 91.06 99 GLN A C 1
ATOM 731 O O . GLN A 1 99 ? -15.875 -0.569 7.539 1.00 91.06 99 GLN A O 1
ATOM 736 N N . LEU A 1 100 ? -15.722 -0.643 5.282 1.00 93.94 100 LEU A N 1
ATOM 737 C CA . LEU A 1 100 ? -17.158 -0.655 4.987 1.00 93.94 100 LEU A CA 1
ATOM 738 C C . LEU A 1 100 ? -17.846 -1.971 5.359 1.00 93.94 100 LEU A C 1
ATOM 740 O O . LEU A 1 100 ? -19.020 -1.959 5.717 1.00 93.94 100 LEU A O 1
ATOM 744 N N . ILE A 1 101 ? -17.132 -3.095 5.281 1.00 96.19 101 ILE A N 1
ATOM 745 C CA . ILE A 1 101 ? -17.689 -4.439 5.438 1.00 96.19 101 ILE A CA 1
ATOM 746 C C . ILE A 1 101 ? -17.047 -5.103 6.669 1.00 96.19 101 ILE A C 1
ATOM 748 O O . ILE A 1 101 ? -15.989 -5.726 6.558 1.00 96.19 101 ILE A O 1
ATOM 752 N N . PRO A 1 102 ? -17.664 -5.016 7.866 1.00 93.38 102 PRO A N 1
ATOM 753 C CA . PRO A 1 102 ? -17.105 -5.590 9.093 1.00 93.38 102 PRO A CA 1
ATOM 754 C C . PRO A 1 102 ? -16.854 -7.100 9.015 1.00 93.38 102 PRO A C 1
ATOM 756 O O . PRO A 1 102 ? -15.912 -7.590 9.634 1.00 93.38 102 PRO A O 1
ATOM 759 N N . ILE A 1 103 ? -17.642 -7.833 8.217 1.00 96.44 103 ILE A N 1
ATOM 760 C CA . ILE A 1 103 ? -17.481 -9.286 8.058 1.00 96.44 103 ILE A CA 1
ATOM 761 C C . ILE A 1 103 ? -16.130 -9.667 7.436 1.00 96.44 103 ILE A C 1
ATOM 763 O O . ILE A 1 103 ? -15.616 -10.737 7.736 1.00 96.44 103 ILE A O 1
ATOM 767 N N . MET A 1 104 ? -15.507 -8.776 6.654 1.00 94.25 104 MET A N 1
ATOM 768 C CA . MET A 1 104 ? -14.142 -8.986 6.160 1.00 94.25 104 MET A CA 1
ATOM 769 C C . MET A 1 104 ? -13.129 -8.944 7.307 1.00 94.25 104 MET A C 1
ATOM 771 O O . MET A 1 104 ? -12.187 -9.716 7.325 1.00 94.25 104 MET A O 1
ATOM 775 N N . ARG A 1 105 ? -13.307 -8.078 8.308 1.00 95.38 105 ARG A N 1
ATOM 776 C CA . ARG A 1 105 ? -12.335 -7.945 9.407 1.00 95.38 105 ARG A CA 1
ATOM 777 C C . ARG A 1 105 ? -12.417 -9.087 10.417 1.00 95.38 105 ARG A C 1
ATOM 779 O O . ARG A 1 105 ? -11.400 -9.466 10.994 1.00 95.38 105 ARG A O 1
ATOM 786 N N . TYR A 1 106 ? -13.610 -9.649 10.594 1.00 95.94 106 TYR A N 1
ATOM 787 C CA . TYR A 1 106 ? -13.907 -10.628 11.636 1.00 95.94 106 TYR A CA 1
ATOM 788 C C . TYR A 1 106 ? -12.935 -11.829 11.692 1.00 95.94 106 TYR A C 1
ATOM 790 O O . TYR A 1 106 ? -12.419 -12.098 12.777 1.00 95.94 106 TYR A O 1
ATOM 798 N N . PRO A 1 107 ? -12.586 -12.512 10.581 1.00 96.31 107 PRO A N 1
ATOM 799 C CA . PRO A 1 107 ? -11.658 -13.645 10.623 1.00 96.31 107 PRO A CA 1
ATOM 800 C C . PRO A 1 107 ? -10.281 -13.288 11.194 1.00 96.31 107 PRO A C 1
ATOM 802 O O . PRO A 1 107 ? -9.688 -14.091 11.908 1.00 96.31 107 PRO A O 1
ATOM 805 N N . ILE A 1 108 ? -9.780 -12.080 10.920 1.00 96.94 108 ILE A N 1
ATOM 806 C CA . ILE A 1 108 ? -8.487 -11.623 11.440 1.00 96.94 108 ILE A CA 1
ATOM 807 C C . ILE A 1 108 ? -8.612 -11.241 12.918 1.00 96.94 108 ILE A C 1
ATOM 809 O O . ILE A 1 108 ? -7.778 -11.631 13.732 1.00 96.94 108 ILE A O 1
ATOM 813 N N . GLU A 1 109 ? -9.674 -10.527 13.296 1.00 96.00 109 GLU A N 1
ATOM 814 C CA . GLU A 1 109 ? -9.897 -10.080 14.678 1.00 96.00 109 GLU A CA 1
ATOM 815 C C . GLU A 1 109 ? -10.056 -11.250 15.675 1.00 96.00 109 GLU A C 1
ATOM 817 O O . GLU A 1 109 ? -9.641 -11.130 16.837 1.00 96.00 109 GLU A O 1
ATOM 822 N N . VAL A 1 110 ? -10.611 -12.383 15.221 1.00 96.75 110 VAL A N 1
ATOM 823 C CA . VAL A 1 110 ? -10.800 -13.609 16.023 1.00 96.75 110 VAL A CA 1
ATOM 824 C C . VAL A 1 110 ? -9.493 -14.369 16.249 1.00 96.75 110 VAL A C 1
ATOM 826 O O . VAL A 1 110 ? -9.290 -14.912 17.332 1.00 96.75 110 VAL A O 1
ATOM 829 N N . VAL A 1 111 ? -8.590 -14.392 15.263 1.00 97.44 111 VAL A N 1
ATOM 830 C CA . VAL A 1 111 ? -7.281 -15.064 15.388 1.00 97.44 111 VAL A CA 1
ATOM 831 C C . VAL A 1 111 ? -6.335 -14.282 16.307 1.00 97.44 111 VAL A C 1
ATOM 833 O O . VAL A 1 111 ? -5.419 -14.851 16.900 1.00 97.44 111 VAL A O 1
ATOM 836 N N . LEU A 1 112 ? -6.552 -12.973 16.455 1.00 96.38 112 LEU A N 1
ATOM 837 C CA . LEU A 1 112 ? -5.702 -12.123 17.277 1.00 96.38 112 LEU A CA 1
ATOM 838 C C . LEU A 1 112 ? -5.906 -12.363 18.790 1.00 96.38 112 LEU A C 1
ATOM 840 O O . LEU A 1 112 ? -7.050 -12.414 19.260 1.00 96.38 112 LEU A O 1
ATOM 844 N N . PRO A 1 113 ? -4.813 -12.403 19.582 1.00 95.88 113 PRO A N 1
ATOM 845 C CA . PRO A 1 113 ? -4.860 -12.559 21.034 1.00 95.88 113 PRO A CA 1
ATOM 846 C C . PRO A 1 113 ? -5.834 -11.606 21.737 1.00 95.88 113 PRO A C 1
ATOM 848 O O . PRO A 1 113 ? -5.994 -10.448 21.347 1.00 95.88 113 PRO A O 1
ATOM 851 N N . MET A 1 114 ? -6.440 -12.074 22.832 1.00 93.94 114 MET A N 1
ATOM 852 C CA . MET A 1 114 ? -7.333 -11.271 23.687 1.00 93.94 114 MET A CA 1
ATOM 853 C C . MET A 1 114 ? -6.607 -10.132 24.421 1.00 93.94 114 MET A C 1
ATOM 855 O O . MET A 1 114 ? -7.254 -9.240 24.955 1.00 93.94 114 MET A O 1
ATOM 859 N N . THR A 1 115 ? -5.271 -10.143 24.433 1.00 96.44 115 THR A N 1
ATOM 860 C CA . THR A 1 115 ? -4.442 -9.071 24.999 1.00 96.44 115 THR A CA 1
ATOM 861 C C . THR A 1 115 ? -4.466 -7.794 24.160 1.00 96.44 115 THR A C 1
ATOM 863 O O . THR A 1 115 ? -4.143 -6.726 24.676 1.00 96.44 115 THR A O 1
ATOM 866 N N . PHE A 1 116 ? -4.850 -7.874 22.881 1.00 95.06 116 PHE A N 1
ATOM 867 C CA . PHE A 1 116 ? -4.979 -6.695 22.034 1.00 95.06 116 PHE A CA 1
ATOM 868 C C . PHE A 1 116 ? -6.300 -5.973 22.268 1.00 95.06 116 PHE A C 1
ATOM 870 O O . PHE A 1 116 ? -7.369 -6.585 22.318 1.00 95.06 116 PHE A O 1
ATOM 877 N N . THR A 1 117 ? -6.226 -4.643 22.333 1.00 94.56 117 THR A N 1
ATOM 878 C CA . THR A 1 117 ? -7.417 -3.797 22.400 1.00 94.56 117 THR A CA 1
ATOM 879 C C . THR A 1 117 ? -8.246 -3.936 21.114 1.00 94.56 117 THR A C 1
ATOM 881 O O . THR A 1 117 ? -7.688 -4.214 20.045 1.00 94.56 117 THR A O 1
ATOM 884 N N . PRO A 1 118 ? -9.573 -3.710 21.166 1.00 92.88 118 PRO A N 1
ATOM 885 C CA . PRO A 1 118 ? -10.428 -3.784 19.978 1.00 92.88 118 PRO A CA 1
ATOM 886 C C . PRO A 1 118 ? -9.947 -2.887 18.827 1.00 92.88 118 PRO A C 1
ATOM 888 O O . PRO A 1 118 ? -10.004 -3.271 17.661 1.00 92.88 118 PRO A O 1
ATOM 891 N N . GLU A 1 119 ? -9.398 -1.716 19.154 1.00 90.88 119 GLU A N 1
ATOM 892 C CA . GLU A 1 119 ? -8.850 -0.774 18.174 1.00 90.88 119 GLU A CA 1
ATOM 893 C C . GLU A 1 119 ? -7.582 -1.307 17.493 1.00 90.88 119 GLU A C 1
ATOM 895 O O . GLU A 1 119 ? -7.450 -1.196 16.274 1.00 90.88 119 GLU A O 1
ATOM 900 N N . MET A 1 120 ? -6.680 -1.953 18.243 1.00 92.94 120 MET A N 1
ATOM 901 C CA . MET A 1 120 ? -5.500 -2.604 17.662 1.00 92.94 120 MET A CA 1
ATOM 902 C C . MET A 1 120 ? -5.891 -3.769 16.754 1.00 92.94 120 MET A C 1
ATOM 904 O O . MET A 1 120 ? -5.319 -3.919 15.676 1.00 92.94 120 MET A O 1
ATOM 908 N N . LYS A 1 121 ? -6.887 -4.571 17.157 1.00 95.12 121 LYS A N 1
ATOM 909 C CA . LYS A 1 121 ? -7.402 -5.671 16.329 1.00 95.12 121 LYS A CA 1
ATOM 910 C C . LYS A 1 121 ? -7.958 -5.156 15.004 1.00 95.12 121 LYS A C 1
ATOM 912 O O . LYS A 1 121 ? -7.590 -5.666 13.947 1.00 95.12 121 LYS A O 1
ATOM 917 N N . LYS A 1 122 ? -8.766 -4.092 15.055 1.00 93.75 122 LYS A N 1
ATOM 918 C CA . LYS A 1 122 ? -9.294 -3.424 13.863 1.00 93.75 122 LYS A CA 1
ATOM 919 C C . LYS A 1 122 ? -8.172 -2.875 12.977 1.00 93.75 122 LYS A C 1
ATOM 921 O O . LYS A 1 122 ? -8.209 -3.062 11.764 1.00 93.75 122 LYS A O 1
ATOM 926 N N . GLY A 1 123 ? -7.180 -2.212 13.571 1.00 93.44 123 GLY A N 1
ATOM 927 C CA . GLY A 1 123 ? -6.019 -1.680 12.859 1.00 93.44 123 GLY A CA 1
ATOM 928 C C . GLY A 1 123 ? -5.226 -2.754 12.125 1.00 93.44 123 GLY A C 1
ATOM 929 O O . GLY A 1 123 ? -4.997 -2.633 10.926 1.00 93.44 123 GLY A O 1
ATOM 930 N N . LEU A 1 124 ? -4.898 -3.849 12.815 1.00 96.31 124 LEU A N 1
ATOM 931 C CA . LEU A 1 124 ? -4.213 -5.005 12.234 1.00 96.31 124 LEU A CA 1
ATOM 932 C C . LEU A 1 124 ? -5.019 -5.657 11.108 1.00 96.31 124 LEU A C 1
ATOM 934 O O . LEU A 1 124 ? -4.450 -5.969 10.064 1.00 96.31 124 LEU A O 1
ATOM 938 N N . ALA A 1 125 ? -6.334 -5.822 11.281 1.00 96.81 125 ALA A N 1
ATOM 939 C CA . ALA A 1 125 ? -7.198 -6.369 10.238 1.00 96.81 125 ALA A CA 1
ATOM 940 C C . ALA A 1 125 ? -7.187 -5.495 8.972 1.00 96.81 125 ALA A C 1
ATOM 942 O O . ALA A 1 125 ? -7.029 -6.003 7.866 1.00 96.81 125 ALA A O 1
ATOM 943 N N . VAL A 1 126 ? -7.288 -4.173 9.121 1.00 95.62 126 VAL A N 1
ATOM 944 C CA . VAL A 1 126 ? -7.235 -3.223 7.996 1.00 95.62 126 VAL A CA 1
ATOM 945 C C . VAL A 1 126 ? -5.856 -3.231 7.330 1.00 95.62 126 VAL A C 1
ATOM 947 O O . VAL A 1 126 ? -5.764 -3.321 6.105 1.00 95.62 126 VAL A O 1
ATOM 950 N N . SER A 1 127 ? -4.780 -3.196 8.120 1.00 96.88 127 SER A N 1
ATOM 951 C CA . SER A 1 127 ? -3.404 -3.294 7.627 1.00 96.88 127 SER A CA 1
ATOM 952 C C . SER A 1 127 ? -3.147 -4.587 6.863 1.00 96.88 127 SER A C 1
ATOM 954 O O . SER A 1 127 ? -2.451 -4.551 5.855 1.00 96.88 127 SER A O 1
ATOM 956 N N . PHE A 1 128 ? -3.733 -5.709 7.284 1.00 97.44 128 PHE A N 1
ATOM 957 C CA . PHE A 1 128 ? -3.630 -6.983 6.574 1.00 97.44 128 PHE A CA 1
ATOM 958 C C . PHE A 1 128 ? -4.225 -6.898 5.160 1.00 97.44 128 PHE A C 1
ATOM 960 O O . PHE A 1 128 ? -3.580 -7.296 4.192 1.00 97.44 128 PHE A O 1
ATOM 967 N N . TYR A 1 129 ? -5.420 -6.322 5.002 1.00 97.12 129 TYR A N 1
ATOM 968 C CA . TYR A 1 129 ? -6.030 -6.151 3.677 1.00 97.12 129 TYR A CA 1
ATOM 969 C C . TYR A 1 129 ? -5.266 -5.159 2.797 1.00 97.12 129 TYR A C 1
ATOM 971 O O . TYR A 1 129 ? -5.088 -5.403 1.602 1.00 97.12 129 TYR A O 1
ATOM 979 N N . ILE A 1 130 ? -4.770 -4.070 3.385 1.00 96.75 130 ILE A N 1
ATOM 980 C CA . ILE A 1 130 ? -3.936 -3.087 2.686 1.00 96.75 130 ILE A CA 1
ATOM 981 C C . ILE A 1 130 ? -2.606 -3.701 2.248 1.00 96.75 130 ILE A C 1
ATOM 983 O O . ILE A 1 130 ? -2.176 -3.456 1.125 1.00 96.75 130 ILE A O 1
ATOM 987 N N . PHE A 1 131 ? -1.985 -4.532 3.087 1.00 97.62 131 PHE A N 1
ATOM 988 C CA . PHE A 1 131 ? -0.766 -5.267 2.757 1.00 97.62 131 PHE A CA 1
ATOM 989 C C . PHE A 1 131 ? -0.961 -6.124 1.504 1.00 97.62 131 PHE A C 1
ATOM 991 O O . PHE A 1 131 ? -0.202 -6.003 0.545 1.00 97.62 131 PHE A O 1
ATOM 998 N N . TRP A 1 132 ? -2.023 -6.931 1.462 1.00 97.25 132 TRP A N 1
ATOM 999 C CA . TRP A 1 132 ? -2.324 -7.740 0.282 1.00 97.25 132 TRP A CA 1
ATOM 1000 C C . TRP A 1 132 ? -2.639 -6.885 -0.945 1.00 97.25 132 TRP A C 1
ATOM 1002 O O . TRP A 1 132 ? -2.133 -7.167 -2.029 1.00 97.25 132 TRP A O 1
ATOM 1012 N N . GLY A 1 133 ? -3.408 -5.805 -0.784 1.00 96.56 133 GLY A N 1
ATOM 1013 C CA . GLY A 1 133 ? -3.693 -4.868 -1.875 1.00 96.56 133 GLY A CA 1
ATOM 1014 C C . GLY A 1 133 ? -2.425 -4.246 -2.450 1.00 96.56 133 GLY A C 1
ATOM 1015 O O . GLY A 1 133 ? -2.260 -4.181 -3.669 1.00 96.56 133 GLY A O 1
ATOM 1016 N N . ALA A 1 134 ? -1.495 -3.864 -1.577 1.00 97.25 134 ALA A N 1
ATOM 1017 C CA . ALA A 1 134 ? -0.205 -3.332 -1.969 1.00 97.25 134 ALA A CA 1
ATOM 1018 C C . ALA A 1 134 ? 0.654 -4.379 -2.695 1.00 97.25 134 ALA A C 1
ATOM 1020 O O . ALA A 1 134 ? 1.224 -4.052 -3.732 1.00 97.25 134 ALA A O 1
ATOM 1021 N N . ILE A 1 135 ? 0.693 -5.637 -2.230 1.00 96.06 135 ILE A N 1
ATOM 1022 C CA . ILE A 1 135 ? 1.393 -6.725 -2.938 1.00 96.06 135 ILE A CA 1
ATOM 1023 C C . ILE A 1 135 ? 0.827 -6.916 -4.344 1.00 96.06 135 ILE A C 1
ATOM 1025 O O . ILE A 1 135 ? 1.597 -6.963 -5.304 1.00 96.06 135 ILE A O 1
ATOM 1029 N N . TYR A 1 136 ? -0.497 -7.028 -4.487 1.00 95.44 136 TYR A N 1
ATOM 1030 C CA . TYR A 1 136 ? -1.123 -7.260 -5.791 1.00 95.44 136 TYR A CA 1
ATOM 1031 C C . TYR A 1 136 ? -0.869 -6.103 -6.753 1.00 95.44 136 TYR A C 1
ATOM 1033 O O . TYR A 1 136 ? -0.451 -6.318 -7.892 1.00 95.44 136 TYR A O 1
ATOM 1041 N N . GLY A 1 137 ? -1.060 -4.872 -6.283 1.00 95.69 137 GLY A N 1
ATOM 1042 C CA . GLY A 1 137 ? -0.820 -3.693 -7.097 1.00 95.69 137 GLY A CA 1
ATOM 1043 C C . GLY A 1 137 ? 0.648 -3.504 -7.466 1.00 95.69 137 GL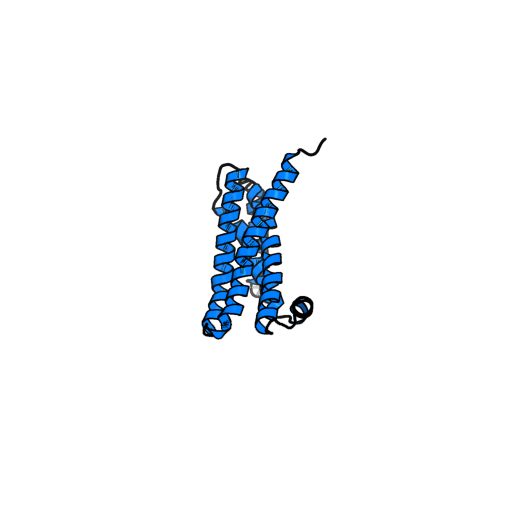Y A C 1
ATOM 1044 O O . GLY A 1 137 ? 0.937 -3.240 -8.631 1.00 95.69 137 GLY A O 1
ATOM 1045 N N . GLN A 1 138 ? 1.576 -3.728 -6.530 1.00 95.19 138 GLN A N 1
ATOM 1046 C CA . GLN A 1 138 ? 3.010 -3.624 -6.796 1.00 95.19 138 GLN A CA 1
ATOM 1047 C C . GLN A 1 138 ? 3.498 -4.737 -7.725 1.00 95.19 138 GLN A C 1
ATOM 1049 O O . GLN A 1 138 ? 4.330 -4.477 -8.589 1.00 95.19 138 GLN A O 1
ATOM 1054 N N . SER A 1 139 ? 2.962 -5.953 -7.609 1.00 93.25 139 SER A N 1
ATOM 1055 C CA . SER A 1 139 ? 3.300 -7.053 -8.520 1.00 93.25 139 SER A CA 1
ATOM 1056 C C . SER A 1 139 ? 2.862 -6.724 -9.948 1.00 93.25 139 SER A C 1
ATOM 1058 O O . SER A 1 139 ? 3.630 -6.901 -10.895 1.00 93.25 139 SER A O 1
ATOM 1060 N N . LEU A 1 140 ? 1.657 -6.163 -10.104 1.00 93.12 140 LEU A N 1
ATOM 1061 C CA . LEU A 1 140 ? 1.153 -5.716 -11.399 1.00 93.12 140 LEU A CA 1
ATOM 1062 C C . LEU A 1 140 ? 1.978 -4.535 -11.937 1.00 93.12 140 LEU A C 1
ATOM 1064 O O . LEU A 1 140 ? 2.528 -4.627 -13.031 1.00 93.12 140 LEU A O 1
ATOM 1068 N N . GLY A 1 141 ? 2.159 -3.468 -11.155 1.00 92.12 141 GLY A N 1
ATOM 1069 C CA . GLY A 1 141 ? 2.947 -2.292 -11.539 1.00 92.12 141 GLY A CA 1
ATOM 1070 C C . GLY A 1 141 ? 4.418 -2.608 -11.831 1.00 92.12 141 GLY A C 1
ATOM 1071 O O . GLY A 1 141 ? 4.989 -2.101 -12.797 1.00 92.12 141 GLY A O 1
ATOM 1072 N N . GLY A 1 142 ? 5.021 -3.507 -11.056 1.00 91.31 142 GLY A N 1
ATOM 1073 C CA . GLY A 1 142 ? 6.384 -3.994 -11.240 1.00 91.31 142 GLY A CA 1
ATOM 1074 C C . GLY A 1 142 ? 6.534 -4.857 -12.493 1.00 91.31 142 GLY A C 1
ATOM 1075 O O . GLY A 1 142 ? 7.512 -4.706 -13.223 1.00 91.31 142 GLY A O 1
ATOM 1076 N N . SER A 1 143 ? 5.556 -5.717 -12.802 1.00 88.62 143 SER A N 1
ATOM 1077 C CA . SER A 1 143 ? 5.532 -6.483 -14.060 1.00 88.62 143 SER A CA 1
ATOM 1078 C C . SER A 1 143 ? 5.426 -5.572 -15.286 1.00 88.62 143 SER A C 1
ATOM 1080 O O . SER A 1 143 ? 6.204 -5.708 -16.228 1.00 88.62 143 SER A O 1
ATOM 1082 N N . LEU A 1 144 ? 4.558 -4.557 -15.233 1.00 89.25 144 LEU A N 1
ATOM 1083 C CA . LEU A 1 144 ? 4.418 -3.562 -16.296 1.00 89.25 144 LEU A CA 1
ATOM 1084 C C . LEU A 1 144 ? 5.682 -2.715 -16.449 1.00 89.25 144 LEU A C 1
ATOM 1086 O O . LEU A 1 144 ? 6.045 -2.337 -17.563 1.00 89.25 144 LEU A O 1
ATOM 1090 N N . SER A 1 145 ? 6.375 -2.430 -15.348 1.00 88.56 145 SER A N 1
ATOM 1091 C CA . SER A 1 145 ? 7.599 -1.626 -15.351 1.00 88.56 145 SER A CA 1
ATOM 1092 C C . SER A 1 145 ? 8.778 -2.349 -16.002 1.00 88.56 145 SER A C 1
ATOM 1094 O O . SER A 1 145 ? 9.643 -1.688 -16.561 1.00 88.56 145 SER A O 1
ATOM 1096 N N . GLN A 1 146 ? 8.780 -3.683 -16.027 1.00 86.94 146 GLN A N 1
ATOM 1097 C CA . GLN A 1 146 ? 9.816 -4.483 -16.694 1.00 86.94 146 GLN A CA 1
ATOM 1098 C C . GLN A 1 146 ? 9.745 -4.454 -18.225 1.00 86.94 146 GLN A C 1
ATOM 1100 O O . GLN A 1 146 ? 10.669 -4.916 -18.881 1.00 86.94 146 GLN A O 1
ATOM 1105 N N . SER A 1 147 ? 8.687 -3.889 -18.815 1.00 84.19 147 SER A N 1
ATOM 1106 C CA . SER A 1 147 ? 8.528 -3.829 -20.278 1.00 84.19 147 SER A CA 1
ATOM 1107 C C . SER A 1 147 ? 9.422 -2.789 -20.984 1.00 84.19 147 SER A C 1
ATOM 1109 O O . SER A 1 147 ? 9.272 -2.585 -22.187 1.00 84.19 147 SER A O 1
ATOM 1111 N N . CYS A 1 148 ? 10.345 -2.138 -20.260 1.00 82.19 148 CYS A N 1
ATOM 1112 C CA . CYS A 1 148 ? 11.409 -1.262 -20.774 1.00 82.19 148 CYS A CA 1
ATOM 1113 C C . CYS A 1 148 ? 10.984 -0.265 -21.865 1.00 82.19 148 CYS A C 1
ATOM 1115 O O . CYS A 1 148 ? 11.699 -0.058 -22.842 1.00 82.19 148 CYS A O 1
ATOM 1117 N N . GLY A 1 149 ? 9.816 0.365 -21.712 1.00 64.88 149 GLY A N 1
ATOM 1118 C CA . GLY A 1 149 ? 9.348 1.368 -22.665 1.00 64.88 149 GLY A CA 1
ATOM 1119 C C . GLY A 1 149 ? 8.778 0.814 -23.972 1.00 64.88 149 GLY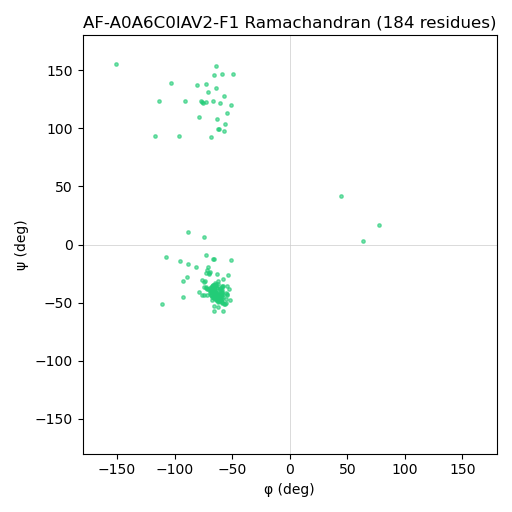 A C 1
ATOM 1120 O O . GLY A 1 149 ? 8.608 1.591 -24.908 1.00 64.88 149 GLY A O 1
ATOM 1121 N N . SER A 1 150 ? 8.429 -0.477 -24.054 1.00 63.25 150 SER A N 1
ATOM 1122 C CA . SER A 1 150 ? 7.563 -0.957 -25.135 1.00 63.25 150 SER A CA 1
ATOM 1123 C C . SER A 1 150 ? 6.200 -0.262 -25.023 1.00 63.25 150 SER A C 1
ATOM 1125 O O . SER A 1 150 ? 5.353 -0.608 -24.195 1.00 63.25 150 SER A O 1
ATOM 1127 N N . THR A 1 151 ? 6.012 0.781 -25.832 1.00 54.94 151 THR A N 1
ATOM 1128 C CA . THR A 1 151 ? 4.858 1.694 -25.825 1.00 54.94 151 THR A CA 1
ATOM 1129 C C . THR A 1 151 ? 3.520 0.971 -25.941 1.00 54.94 151 THR A C 1
ATOM 1131 O O . THR A 1 151 ? 2.530 1.447 -25.396 1.00 54.94 151 THR A O 1
ATOM 1134 N N . ALA A 1 152 ? 3.491 -0.214 -26.553 1.00 56.94 152 ALA A N 1
ATOM 1135 C CA . ALA A 1 152 ? 2.280 -1.006 -26.750 1.00 56.94 152 ALA A CA 1
ATOM 1136 C C . ALA A 1 152 ? 1.512 -1.299 -25.447 1.00 56.94 152 ALA A C 1
ATOM 1138 O O . ALA A 1 152 ? 0.287 -1.183 -25.416 1.00 56.94 152 ALA A O 1
ATOM 1139 N N . VAL A 1 153 ? 2.209 -1.633 -24.355 1.00 57.03 153 VAL A N 1
ATOM 1140 C CA . VAL A 1 153 ? 1.554 -2.005 -23.087 1.00 57.03 153 VAL A CA 1
ATOM 1141 C C . VAL A 1 153 ? 1.076 -0.767 -22.329 1.00 57.03 153 VAL A C 1
ATOM 1143 O O . VAL A 1 153 ? -0.042 -0.750 -21.815 1.00 57.03 153 VAL A O 1
ATOM 1146 N N . GLY A 1 154 ? 1.885 0.297 -22.309 1.00 54.97 154 GLY A N 1
ATOM 1147 C CA . GLY A 1 154 ? 1.512 1.569 -21.685 1.00 54.97 154 GLY A CA 1
ATOM 1148 C C . GLY A 1 154 ? 0.294 2.206 -22.356 1.00 54.97 154 GLY A C 1
ATOM 1149 O O . GLY A 1 154 ? -0.611 2.673 -21.666 1.00 54.97 154 GLY A O 1
ATOM 1150 N N . THR A 1 155 ? 0.223 2.157 -23.690 1.00 60.66 155 THR A N 1
ATOM 1151 C CA . THR A 1 155 ? -0.941 2.640 -24.441 1.00 60.66 155 THR A CA 1
ATOM 1152 C C . THR A 1 155 ? -2.163 1.762 -24.191 1.00 60.66 155 THR A C 1
ATOM 1154 O O . THR A 1 155 ? -3.217 2.302 -23.888 1.00 60.66 155 THR A O 1
ATOM 1157 N N . ALA A 1 156 ? -2.039 0.431 -24.217 1.00 63.44 156 ALA A N 1
ATOM 1158 C CA . ALA A 1 156 ? -3.177 -0.462 -23.985 1.00 63.44 156 ALA A CA 1
ATOM 1159 C C . ALA A 1 156 ? -3.798 -0.287 -22.587 1.00 63.44 156 ALA A C 1
ATOM 1161 O O . ALA A 1 156 ? -5.018 -0.169 -22.463 1.00 63.44 156 ALA A O 1
ATOM 1162 N N . VAL A 1 157 ? -2.971 -0.213 -21.536 1.00 61.53 157 VAL A N 1
ATOM 1163 C CA . VAL A 1 157 ? -3.451 0.020 -20.163 1.00 61.53 157 VAL A CA 1
ATOM 1164 C C . VAL A 1 157 ? -4.009 1.436 -20.017 1.00 61.53 157 VAL A C 1
ATOM 1166 O O . VAL A 1 157 ? -5.087 1.605 -19.452 1.00 61.53 157 VAL A O 1
ATOM 1169 N N . GLY A 1 158 ? -3.331 2.447 -20.570 1.00 62.16 158 GLY A N 1
ATOM 1170 C CA . GLY A 1 158 ? -3.814 3.829 -20.566 1.00 62.16 158 GLY A CA 1
ATOM 1171 C C . GLY A 1 158 ? -5.175 3.978 -21.248 1.00 62.16 158 GLY A C 1
ATOM 1172 O O . GLY A 1 158 ? -6.070 4.616 -20.699 1.00 62.16 158 GLY A O 1
ATOM 1173 N N . THR A 1 159 ? -5.374 3.329 -22.398 1.00 67.94 159 THR A N 1
ATOM 1174 C CA . THR A 1 159 ? -6.660 3.305 -23.103 1.00 67.94 159 THR A CA 1
ATOM 1175 C C . THR A 1 159 ? -7.717 2.559 -22.295 1.00 67.94 159 THR A C 1
ATOM 1177 O O . THR A 1 159 ? -8.814 3.083 -22.131 1.00 67.94 159 THR A O 1
ATOM 1180 N N . ALA A 1 160 ? -7.412 1.387 -21.731 1.00 64.94 160 ALA A N 1
ATOM 1181 C CA . ALA A 1 160 ? -8.375 0.624 -20.933 1.00 64.94 160 ALA A CA 1
ATOM 1182 C C . ALA A 1 160 ? -8.839 1.397 -19.685 1.00 64.94 160 ALA A C 1
ATOM 1184 O O . ALA A 1 160 ? -10.040 1.505 -19.434 1.00 64.94 160 ALA A O 1
ATOM 1185 N N . VAL A 1 161 ? -7.903 1.997 -18.942 1.00 64.38 161 VAL A N 1
ATOM 1186 C CA . VAL A 1 161 ? -8.213 2.816 -17.760 1.00 64.38 161 VAL A CA 1
ATOM 1187 C C . VAL A 1 161 ? -8.953 4.090 -18.160 1.00 64.38 161 VAL A C 1
ATOM 1189 O O . VAL A 1 161 ? -9.970 4.411 -17.554 1.00 64.38 161 VAL A O 1
ATOM 1192 N N . GLY A 1 162 ? -8.500 4.792 -19.203 1.00 63.00 162 GLY A N 1
ATOM 1193 C CA . GLY A 1 162 ? -9.173 5.990 -19.710 1.00 63.00 162 GLY A CA 1
ATOM 1194 C C . GLY A 1 162 ? -10.612 5.711 -20.152 1.00 63.00 162 GLY A C 1
ATOM 1195 O O . GLY A 1 162 ? -11.508 6.495 -19.851 1.00 63.00 162 GLY A O 1
ATOM 1196 N N . THR A 1 163 ? -10.854 4.558 -20.780 1.00 68.31 163 THR A N 1
ATOM 1197 C CA . THR A 1 163 ? -12.202 4.131 -21.182 1.00 68.31 163 THR A CA 1
ATOM 1198 C C . THR A 1 163 ? -13.065 3.829 -19.960 1.00 68.31 163 THR A C 1
ATOM 1200 O O . THR A 1 163 ? -14.171 4.350 -19.860 1.00 68.31 163 THR A O 1
ATOM 1203 N N . ALA A 1 164 ? -12.549 3.063 -18.991 1.00 60.81 164 ALA A N 1
ATOM 1204 C CA . ALA A 1 164 ? -13.276 2.735 -17.767 1.00 60.81 164 ALA A CA 1
ATOM 1205 C C . ALA A 1 164 ? -13.636 3.993 -16.955 1.00 60.81 164 ALA A C 1
ATOM 1207 O O . ALA A 1 164 ? -14.786 4.169 -16.559 1.00 60.81 164 ALA A O 1
ATOM 1208 N N . VAL A 1 165 ? -12.691 4.919 -16.766 1.00 59.88 165 VAL A N 1
ATOM 1209 C CA . VAL A 1 165 ? -12.944 6.187 -16.062 1.00 59.88 165 VAL A CA 1
ATOM 1210 C C . VAL A 1 165 ? -13.923 7.065 -16.845 1.00 59.88 165 VAL A C 1
ATOM 1212 O O . VAL A 1 165 ? -14.856 7.605 -16.254 1.00 59.88 165 VAL A O 1
ATOM 1215 N N . GLY A 1 166 ? -13.775 7.159 -18.170 1.00 62.97 166 GLY A N 1
ATOM 1216 C CA . GLY A 1 166 ? -14.696 7.907 -19.030 1.00 62.97 166 GLY A CA 1
ATOM 1217 C C . GLY A 1 166 ? -16.133 7.385 -18.961 1.00 62.97 166 GLY A C 1
ATOM 1218 O O . GLY A 1 166 ? -17.068 8.178 -18.894 1.00 62.97 166 GLY A O 1
ATOM 1219 N N . THR A 1 167 ? -16.319 6.064 -18.886 1.00 61.00 167 THR A N 1
ATOM 1220 C CA . THR A 1 167 ? -1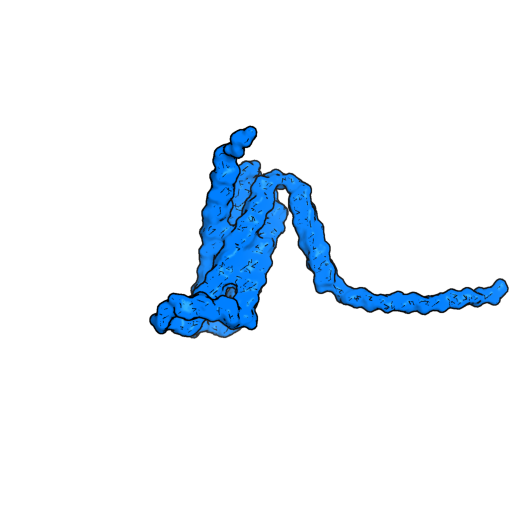7.653 5.455 -18.748 1.00 61.00 167 THR A CA 1
ATOM 1221 C C . THR A 1 167 ? -18.304 5.684 -17.386 1.00 61.00 167 THR A C 1
ATOM 1223 O O . THR A 1 167 ? -19.526 5.686 -17.302 1.00 61.00 167 THR A O 1
ATOM 1226 N N . VAL A 1 168 ? -17.518 5.900 -16.328 1.00 55.00 168 VAL A N 1
ATOM 1227 C CA . VAL A 1 168 ? -18.040 6.165 -14.975 1.00 55.00 168 VAL A CA 1
ATOM 1228 C C . VAL A 1 168 ? -18.268 7.667 -14.747 1.00 55.00 168 VAL A C 1
ATOM 1230 O O . VAL A 1 168 ? -19.140 8.044 -13.970 1.00 55.00 168 VAL A O 1
ATOM 1233 N N . ALA A 1 169 ? -17.511 8.532 -15.430 1.00 50.75 169 ALA A N 1
ATOM 1234 C CA . ALA A 1 169 ? -17.613 9.987 -15.312 1.00 50.75 169 ALA A CA 1
ATOM 1235 C C . ALA A 1 169 ? -18.638 10.629 -16.268 1.00 50.75 169 ALA A C 1
ATOM 1237 O O . ALA A 1 169 ? -19.022 11.781 -16.060 1.00 50.75 169 ALA A O 1
ATOM 1238 N N . ALA A 1 170 ? -19.085 9.924 -17.311 1.00 44.50 170 ALA A N 1
ATOM 1239 C CA . ALA A 1 170 ? -20.131 10.427 -18.195 1.00 44.50 170 ALA A CA 1
ATOM 1240 C C . ALA A 1 170 ? -21.511 10.302 -17.512 1.00 44.50 170 ALA A C 1
ATOM 1242 O O . ALA A 1 170 ? -21.903 9.189 -17.151 1.00 44.50 170 ALA A O 1
ATOM 12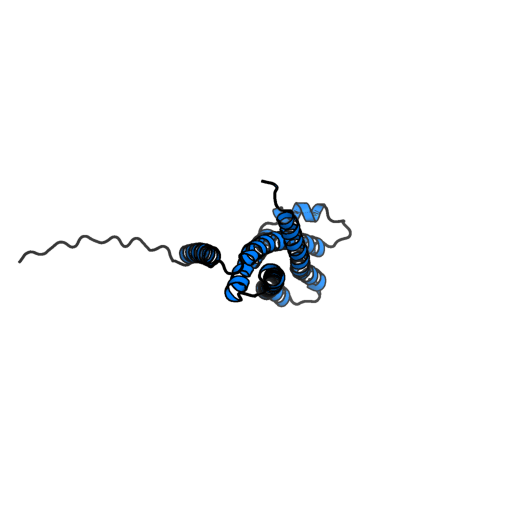43 N N . PRO A 1 171 ? -22.281 11.397 -17.338 1.00 46.16 171 PRO A N 1
ATOM 1244 C CA . PRO A 1 171 ? -23.671 11.281 -16.911 1.00 46.16 171 PRO A CA 1
ATOM 1245 C C . PRO A 1 171 ? -24.436 10.431 -17.938 1.00 46.16 171 PRO A C 1
ATOM 1247 O O . PRO A 1 171 ? -24.110 10.502 -19.128 1.00 46.16 171 PRO A O 1
ATOM 1250 N N . PRO A 1 172 ? -25.438 9.631 -17.521 1.00 51.91 172 PRO A N 1
ATOM 1251 C CA . PRO A 1 172 ? -26.246 8.864 -18.456 1.00 51.91 172 PRO A CA 1
ATOM 1252 C C . PRO A 1 172 ? -26.813 9.840 -19.481 1.00 51.91 172 PRO A C 1
ATOM 1254 O O . PRO A 1 172 ? -27.585 10.736 -19.133 1.00 51.91 172 PRO A O 1
ATOM 1257 N N . ALA A 1 173 ? -26.364 9.711 -20.729 1.00 50.19 173 ALA A N 1
ATOM 1258 C CA . ALA A 1 173 ? -26.880 10.496 -21.830 1.00 50.19 173 ALA A CA 1
ATOM 1259 C C . ALA A 1 173 ? -28.361 10.143 -21.948 1.00 50.19 173 ALA A C 1
ATOM 1261 O O . ALA A 1 173 ? -28.716 9.080 -22.458 1.00 50.19 173 ALA A O 1
ATOM 1262 N N . GLY A 1 174 ? -29.213 11.005 -21.387 1.00 46.56 174 GLY A N 1
ATOM 1263 C CA . GLY A 1 174 ? -30.650 10.916 -21.549 1.00 46.56 174 GLY A CA 1
ATOM 1264 C C . GLY A 1 174 ? -30.922 10.800 -23.037 1.00 46.56 174 GLY A C 1
ATOM 1265 O O . GLY A 1 174 ? -30.482 11.643 -23.819 1.00 46.56 174 GLY A O 1
ATOM 1266 N N . THR A 1 175 ? -31.564 9.706 -23.424 1.00 48.62 175 THR A N 1
ATOM 1267 C CA . THR A 1 175 ? -31.956 9.410 -24.793 1.00 48.62 175 THR A CA 1
ATOM 1268 C C . THR A 1 175 ? -32.823 10.561 -25.281 1.00 48.62 175 THR A C 1
ATOM 1270 O O . THR A 1 175 ? -34.009 10.641 -24.971 1.00 48.62 175 THR A O 1
ATOM 1273 N N . ALA A 1 176 ? -32.217 11.500 -26.006 1.00 52.00 176 ALA A N 1
ATOM 1274 C CA . ALA A 1 176 ? -32.939 12.553 -26.688 1.00 52.00 176 ALA A CA 1
ATOM 1275 C C . ALA A 1 176 ? -33.736 11.888 -27.813 1.00 52.00 176 ALA A C 1
ATOM 1277 O O . ALA A 1 176 ? -33.222 11.643 -28.902 1.00 52.00 176 ALA A O 1
ATOM 1278 N N . THR A 1 177 ? -34.985 11.533 -27.518 1.00 48.84 177 THR A N 1
ATOM 1279 C CA . THR A 1 177 ? -35.987 11.162 -28.513 1.00 48.84 177 THR A CA 1
ATOM 1280 C C . THR A 1 177 ? -36.122 12.317 -29.493 1.00 48.84 177 THR A C 1
ATOM 1282 O O . THR A 1 177 ? -36.704 13.356 -29.181 1.00 48.84 177 THR A O 1
ATOM 1285 N N . THR A 1 178 ? -35.546 12.146 -30.677 1.00 49.84 178 THR A N 1
ATOM 1286 C CA . THR A 1 178 ? -35.742 13.025 -31.822 1.00 49.84 178 THR A CA 1
ATOM 1287 C C . THR A 1 178 ? -37.210 12.958 -32.230 1.00 49.84 178 THR A C 1
ATOM 1289 O O . THR A 1 178 ? -37.689 11.948 -32.743 1.00 49.84 178 THR A O 1
ATOM 1292 N N . ALA A 1 179 ? -37.953 14.033 -31.966 1.00 54.56 179 ALA A N 1
ATOM 1293 C CA . ALA A 1 179 ? -39.294 14.192 -32.508 1.00 54.56 179 ALA A CA 1
ATOM 1294 C C . ALA A 1 179 ? -39.204 14.288 -34.047 1.00 54.56 179 ALA A C 1
ATOM 1296 O O . ALA A 1 179 ? -38.333 15.000 -34.558 1.00 54.56 179 ALA A O 1
ATOM 1297 N N . PRO A 1 180 ? -40.064 13.581 -34.799 1.00 54.88 180 PRO A N 1
ATOM 1298 C CA . PRO A 1 180 ? -40.049 13.626 -36.253 1.00 54.88 180 PRO A CA 1
ATOM 1299 C C . PRO A 1 180 ? -40.459 15.020 -36.741 1.00 54.88 180 PRO A C 1
ATOM 1301 O O . PRO A 1 180 ? -41.530 15.524 -36.410 1.00 54.88 180 PRO A O 1
ATOM 1304 N N . VAL A 1 181 ? -39.589 15.646 -37.535 1.00 62.28 181 VAL A N 1
ATOM 1305 C CA . VAL A 1 181 ? -39.857 16.924 -38.200 1.00 62.28 181 VAL A CA 1
ATOM 1306 C C . VAL A 1 181 ? -40.730 16.650 -39.423 1.00 62.28 181 VAL A C 1
ATOM 1308 O O . VAL A 1 181 ? -40.273 16.060 -40.401 1.00 62.28 181 VAL A O 1
ATOM 1311 N N . THR A 1 182 ? -41.993 17.067 -39.365 1.00 59.66 182 THR A N 1
ATOM 1312 C CA . THR A 1 182 ? -42.913 17.029 -40.508 1.00 59.66 182 THR A CA 1
ATOM 1313 C C . THR A 1 182 ? -42.514 18.111 -41.519 1.00 59.66 182 THR A C 1
ATOM 1315 O O . THR A 1 182 ? -42.481 19.285 -41.148 1.00 59.66 182 THR A O 1
ATOM 1318 N N . PRO A 1 183 ? -42.223 17.775 -42.788 1.00 54.81 183 PRO A N 1
ATOM 1319 C CA . PRO A 1 183 ? -41.887 18.774 -43.793 1.00 54.81 183 PRO A CA 1
ATOM 1320 C C . PRO A 1 183 ? -43.149 19.518 -44.253 1.00 54.81 183 PRO A C 1
ATOM 1322 O O . PRO A 1 183 ? -44.094 18.912 -44.760 1.00 54.81 183 PRO A O 1
ATOM 1325 N N . THR A 1 184 ? -43.162 20.841 -44.099 1.00 57.44 184 THR A N 1
ATOM 1326 C CA . THR A 1 184 ? -44.144 21.734 -44.724 1.00 57.44 184 THR A CA 1
ATOM 1327 C C . THR A 1 184 ? -43.791 21.934 -46.198 1.00 57.44 184 THR A C 1
ATOM 1329 O O . THR A 1 184 ? -42.678 22.320 -46.548 1.00 57.44 184 THR A O 1
ATOM 1332 N N . ARG A 1 185 ? -44.753 21.619 -47.068 1.00 50.44 185 ARG A N 1
ATOM 1333 C CA . ARG A 1 185 ? -44.674 21.733 -48.528 1.00 50.44 185 ARG A CA 1
ATOM 1334 C C . ARG A 1 185 ? -45.179 23.124 -48.933 1.00 50.44 185 ARG A C 1
ATOM 1336 O O . ARG A 1 185 ? -46.313 23.446 -48.588 1.00 50.44 185 ARG A O 1
ATOM 1343 N N . ASN A 1 186 ? -44.361 23.894 -49.649 1.00 59.28 186 ASN A N 1
ATOM 1344 C CA . ASN A 1 186 ? -44.794 25.050 -50.444 1.00 59.28 186 ASN A CA 1
ATOM 1345 C C . ASN A 1 186 ? -44.765 24.673 -51.923 1.00 59.28 186 ASN A C 1
ATOM 1347 O O . ASN A 1 186 ? -43.821 23.941 -52.306 1.00 59.28 186 ASN A O 1
#

Foldseek 3Di:
DDPPPVVVVLLVLLLVLLLVLLVVLLVQLLVLLVCVVVDDPVVSCCSLPPVSLVSQLVSLLVSLQVLLCVQQVDDDNVLSNLLSVQLSVLLCVQLVCVVVPVVQLVVQLVVDDPPDDPSSSSSNSSSVSNSVSSSVSSSRSSVSSNPNPPVVSVVVVVVVVVVVVVVVPDDPPPPPPDDDDDDDDD

Radius of gyration: 22.43 Å; Cα contacts (8 Å, |Δi|>4): 188; chains: 1; bounding box: 64×50×75 Å